Protein AF-0000000080259171 (afdb_homodimer)

Radius of gyration: 21.22 Å; Cα contacts (8 Å, |Δi|>4): 386; chains: 2; bounding box: 56×61×53 Å

Solvent-accessible surface area (backbone atoms only — not comparable to full-atom values): 15556 Å² total; per-residue (Å²): 128,83,83,75,81,62,85,67,67,61,70,61,66,41,63,79,44,80,42,57,65,47,39,32,47,43,43,70,72,66,49,66,78,44,40,29,32,34,40,20,15,43,91,93,55,61,41,81,42,67,38,45,58,61,64,44,26,52,59,11,56,49,43,26,60,65,57,53,86,48,72,91,54,80,63,42,74,43,82,36,58,89,46,52,45,70,44,52,48,52,53,49,50,30,71,45,58,62,51,84,68,92,72,40,91,88,44,32,64,58,41,28,51,51,23,53,72,37,51,24,60,72,57,27,51,52,32,55,54,51,52,51,51,53,57,65,72,94,130,78,83,74,78,63,84,67,70,61,69,61,67,42,63,78,45,79,42,56,65,46,38,32,46,43,42,69,73,65,50,66,80,44,43,30,32,35,39,19,14,44,91,92,55,62,42,80,42,68,38,46,57,61,63,44,26,51,57,12,56,52,42,25,60,66,57,53,88,48,72,92,53,81,62,42,74,45,81,36,57,90,47,51,47,71,43,53,48,53,53,51,49,30,70,45,57,62,52,84,69,93,71,41,91,88,43,31,64,57,40,28,52,52,22,53,73,37,51,24,60,71,58,29,50,52,31,56,55,50,52,52,51,56,56,66,72,96

Nearest PDB structures (foldseek):
  6w69-assembly1_A-2  TM=9.052E-01  e=2.588E-10  Homo sapiens
  2vkp-assembly1_B-2  TM=9.087E-01  e=6.093E-10  Homo sapiens
  6w68-assembly1_A-2  TM=9.100E-01  e=5.705E-10  Homo sapiens
  7x4x-assembly2_C  TM=8.906E-01  e=1.177E-09  Homo sapiens
  3lbz-assembly1_A  TM=8.529E-01  e=3.870E-07  Homo sapiens

InterPro domains:
  IPR000210 BTB/POZ domain [PF00651] (25-130)
  IPR000210 BTB/POZ domain [PS50097] (34-99)
  IPR000210 BTB/POZ domain [SM00225] (34-135)
  IPR011333 SKP1/BTB/POZ domain superfamily [G3DSA:3.30.710.10] (3-135)
  IPR011333 SKP1/BTB/POZ domain superfamily [SSF54695] (8-129)

Structure (mmCIF, N/CA/C/O backbone):
data_AF-0000000080259171-model_v1
#
loop_
_entity.id
_entity.type
_entity.pdbx_description
1 polymer 'BTB domain-containing protein'
#
loop_
_atom_site.group_PDB
_atom_site.id
_atom_site.type_symbol
_atom_site.label_atom_id
_atom_site.label_alt_id
_atom_site.label_comp_id
_atom_site.label_asym_id
_atom_site.label_entity_id
_atom_site.label_seq_id
_atom_site.pdbx_PDB_ins_code
_atom_site.Cartn_x
_atom_site.Cartn_y
_atom_site.Cartn_z
_atom_site.occupancy
_atom_site.B_iso_or_equiv
_atom_site.auth_seq_id
_atom_site.auth_comp_id
_atom_site.auth_asym_id
_atom_site.auth_atom_id
_atom_site.pdbx_PDB_model_num
ATOM 1 N N . MET A 1 1 ? 17.578 20.531 -31.594 1 28.22 1 MET A N 1
ATOM 2 C CA . MET A 1 1 ? 16.391 20.828 -30.781 1 28.22 1 MET A CA 1
ATOM 3 C C . MET A 1 1 ? 16.031 19.641 -29.906 1 28.22 1 MET A C 1
ATOM 5 O O . MET A 1 1 ? 15.719 18.562 -30.406 1 28.22 1 MET A O 1
ATOM 9 N N . ALA A 1 2 ? 16.797 19.5 -28.844 1 32.03 2 ALA A N 1
ATOM 10 C CA . ALA A 1 2 ? 16.812 18.328 -27.969 1 32.03 2 ALA A CA 1
ATOM 11 C C . ALA A 1 2 ? 15.406 17.938 -27.547 1 32.03 2 ALA A C 1
ATOM 13 O O . ALA A 1 2 ? 14.586 18.797 -27.219 1 32.03 2 ALA A O 1
ATOM 14 N N . ASP A 1 3 ? 14.742 16.938 -28.078 1 30.42 3 ASP A N 1
ATOM 15 C CA . ASP A 1 3 ? 13.438 16.328 -27.844 1 30.42 3 ASP A CA 1
ATOM 16 C C . ASP A 1 3 ? 13.25 15.992 -26.359 1 30.42 3 ASP A C 1
ATOM 18 O O . ASP A 1 3 ? 13.984 15.164 -25.812 1 30.42 3 ASP A O 1
ATOM 22 N N . ASN A 1 4 ? 13.141 16.984 -25.438 1 29.33 4 ASN A N 1
ATOM 23 C CA . ASN A 1 4 ? 12.844 17.016 -24.016 1 29.33 4 ASN A CA 1
ATOM 24 C C . ASN A 1 4 ? 11.68 16.094 -23.672 1 29.33 4 ASN A C 1
ATOM 26 O O . ASN A 1 4 ? 10.516 16.516 -23.719 1 29.33 4 ASN A O 1
ATOM 30 N N . ALA A 1 5 ? 11.508 14.93 -24.141 1 35.34 5 ALA A N 1
ATOM 31 C CA . ALA A 1 5 ? 10.562 13.906 -23.703 1 35.34 5 ALA A CA 1
ATOM 32 C C . ALA A 1 5 ? 10.391 13.914 -22.188 1 35.34 5 ALA A C 1
ATOM 34 O O . ALA A 1 5 ? 11.133 13.242 -21.469 1 35.34 5 ALA A O 1
ATOM 35 N N . GLY A 1 6 ? 10.328 15.023 -21.516 1 36.19 6 GLY A N 1
ATOM 36 C CA . GLY A 1 6 ? 10.133 15.305 -20.109 1 36.19 6 GLY A CA 1
ATOM 37 C C . GLY A 1 6 ? 9.055 14.445 -19.469 1 36.19 6 GLY A C 1
ATOM 38 O O . GLY A 1 6 ? 8.008 14.195 -20.078 1 36.19 6 GLY A O 1
ATOM 39 N N . ASN A 1 7 ? 9.352 13.422 -18.688 1 40 7 ASN A N 1
ATOM 40 C CA . ASN A 1 7 ? 8.492 12.531 -17.906 1 40 7 ASN A CA 1
ATOM 41 C C . ASN A 1 7 ? 7.246 13.258 -17.406 1 40 7 ASN A C 1
ATOM 43 O O . ASN A 1 7 ? 7.301 14 -16.422 1 40 7 ASN A O 1
ATOM 47 N N . GLN A 1 8 ? 6.555 13.945 -18.203 1 39.03 8 GLN A N 1
ATOM 48 C CA . GLN A 1 8 ? 5.234 14.484 -17.875 1 39.03 8 GLN A CA 1
ATOM 49 C C . GLN A 1 8 ? 4.445 13.523 -17 1 39.03 8 GLN A C 1
ATOM 51 O O . GLN A 1 8 ? 4.059 12.438 -17.438 1 39.03 8 GLN A O 1
ATOM 56 N N . VAL A 1 9 ? 4.801 13.328 -15.805 1 45 9 VAL A N 1
ATOM 57 C CA . VAL A 1 9 ? 3.893 12.648 -14.891 1 45 9 VAL A CA 1
ATOM 58 C C . VAL A 1 9 ? 2.449 13.031 -15.211 1 45 9 VAL A C 1
ATOM 60 O O . VAL A 1 9 ? 2.127 14.219 -15.336 1 45 9 VAL A O 1
ATOM 63 N N . ASP A 1 10 ? 1.862 12.438 -16.047 1 48.91 10 ASP A N 1
ATOM 64 C CA . ASP A 1 10 ? 0.423 12.617 -16.203 1 48.91 10 ASP A CA 1
ATOM 65 C C . ASP A 1 10 ? -0.26 12.836 -14.859 1 48.91 10 ASP A C 1
ATOM 67 O O . ASP A 1 10 ? -0.464 11.883 -14.102 1 48.91 10 ASP A O 1
ATOM 71 N N . VAL A 1 11 ? -0.039 14 -14.156 1 53.19 11 VAL A N 1
ATOM 72 C CA . VAL A 1 11 ? -0.685 14.5 -12.945 1 53.19 11 VAL A CA 1
ATOM 73 C C . VAL A 1 11 ? -2.105 13.945 -12.852 1 53.19 11 VAL A C 1
ATOM 75 O O . VAL A 1 11 ? -2.596 13.648 -11.758 1 53.19 11 VAL A O 1
ATOM 78 N N . ALA A 1 12 ? -2.588 13.516 -14 1 60.59 12 ALA A N 1
ATOM 79 C CA . ALA A 1 12 ? -3.977 13.07 -14.062 1 60.59 12 ALA A CA 1
ATOM 80 C C . ALA A 1 12 ? -4.09 11.578 -13.742 1 60.59 12 ALA A C 1
ATOM 82 O O . ALA A 1 12 ? -5.195 11.055 -13.586 1 60.59 12 ALA A O 1
ATOM 83 N N . TRP A 1 13 ? -2.906 10.992 -13.453 1 68.62 13 TRP A N 1
ATOM 84 C CA . TRP A 1 13 ? -3.051 9.547 -13.344 1 68.62 13 TRP A CA 1
ATOM 85 C C . TRP A 1 13 ? -3.777 9.164 -12.062 1 68.62 13 TRP A C 1
ATOM 87 O O . TRP A 1 13 ? -4.277 8.047 -11.93 1 68.62 13 TRP A O 1
ATOM 97 N N . GLN A 1 14 ? -3.725 10.125 -11.211 1 75.44 14 GLN A N 1
ATOM 98 C CA . GLN A 1 14 ? -4.371 9.828 -9.93 1 75.44 14 GLN A CA 1
ATOM 99 C C . GLN A 1 14 ? -5.887 9.945 -10.047 1 75.44 14 GLN A C 1
ATOM 101 O O . GLN A 1 14 ? -6.613 9.602 -9.109 1 75.44 14 GLN A O 1
ATOM 106 N N . SER A 1 15 ? -6.094 10.383 -11.312 1 76.12 15 SER A N 1
ATOM 107 C CA . SER A 1 15 ? -7.535 10.523 -11.5 1 76.12 15 SER A CA 1
ATOM 108 C C . SER A 1 15 ? -8.25 9.195 -11.258 1 76.12 15 SER A C 1
ATOM 110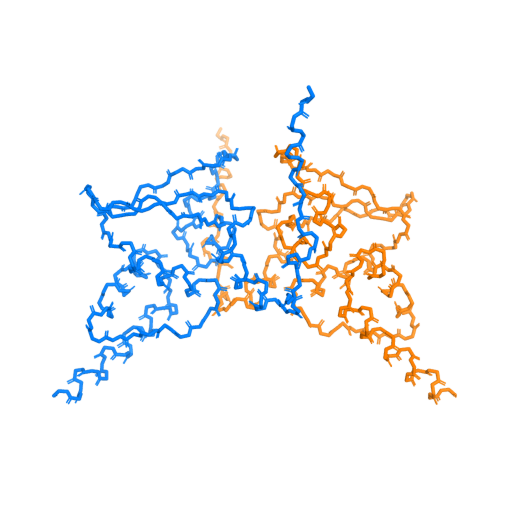 O O . SER A 1 15 ? -7.816 8.148 -11.742 1 76.12 15 SER A O 1
ATOM 112 N N . GLY A 1 16 ? -8.992 9.062 -10.273 1 82.25 16 GLY A N 1
ATOM 113 C CA . GLY A 1 16 ? -9.75 7.855 -9.992 1 82.25 16 GLY A CA 1
ATOM 114 C C . GLY A 1 16 ? -9.352 7.188 -8.688 1 82.25 16 GLY A C 1
ATOM 115 O O . GLY A 1 16 ? -10.016 6.254 -8.234 1 82.25 16 GLY A O 1
ATOM 116 N N . ILE A 1 17 ? -8.188 7.621 -8.227 1 88.94 17 ILE A N 1
ATOM 117 C CA . ILE A 1 17 ? -7.781 7.07 -6.938 1 88.94 17 ILE A CA 1
ATOM 118 C C . ILE A 1 17 ? -8.508 7.809 -5.812 1 88.94 17 ILE A C 1
ATOM 120 O O . ILE A 1 17 ? -8.141 8.938 -5.465 1 88.94 17 ILE A O 1
ATOM 124 N N . THR A 1 18 ? -9.461 7.195 -5.352 1 87.31 18 THR A N 1
ATOM 125 C CA . THR A 1 18 ? -10.305 7.879 -4.379 1 87.31 18 THR A CA 1
ATOM 126 C C . THR A 1 18 ? -10.312 7.137 -3.047 1 87.31 18 THR A C 1
ATOM 128 O O . THR A 1 18 ? -10.938 7.586 -2.084 1 87.31 18 THR A O 1
ATOM 131 N N . SER A 1 19 ? -9.672 5.977 -3.092 1 91.19 19 SER A N 1
ATOM 132 C CA . SER A 1 19 ? -9.617 5.145 -1.893 1 91.19 19 SER A CA 1
ATOM 133 C C . SER A 1 19 ? -8.328 4.332 -1.844 1 91.19 19 SER A C 1
ATOM 135 O O . SER A 1 19 ? -7.602 4.246 -2.838 1 91.19 19 SER A O 1
ATOM 137 N N . THR A 1 20 ? -8.086 3.803 -0.694 1 93.62 20 THR A N 1
ATOM 138 C CA . THR A 1 20 ? -6.918 2.943 -0.565 1 93.62 20 THR A CA 1
ATOM 139 C C . THR A 1 20 ? -7.051 1.71 -1.453 1 93.62 20 THR A C 1
ATOM 141 O O . THR A 1 20 ? -6.062 1.229 -2.01 1 93.62 20 THR A O 1
ATOM 144 N N . THR A 1 21 ? -8.273 1.241 -1.571 1 92 21 THR A N 1
ATOM 145 C CA . THR A 1 21 ? -8.516 0.101 -2.449 1 92 21 THR A CA 1
ATOM 146 C C . THR A 1 21 ? -8.148 0.443 -3.891 1 92 21 THR A C 1
ATOM 148 O O . THR A 1 21 ? -7.406 -0.297 -4.539 1 92 21 THR A O 1
ATOM 151 N N . SER A 1 22 ? -8.68 1.555 -4.371 1 92.75 22 SER A N 1
ATOM 152 C CA . SER A 1 22 ? -8.375 1.95 -5.742 1 92.75 22 SER A CA 1
ATOM 153 C C . SER A 1 22 ? -6.891 2.281 -5.906 1 92.75 22 SER A C 1
ATOM 155 O O . SER A 1 22 ? -6.324 2.094 -6.98 1 92.75 22 SER A O 1
ATOM 157 N N . MET A 1 23 ? -6.309 2.762 -4.871 1 93.88 23 MET A N 1
ATOM 158 C CA . MET A 1 23 ? -4.871 3.021 -4.883 1 93.88 23 MET A CA 1
ATOM 159 C C . MET A 1 23 ? -4.086 1.733 -5.102 1 93.88 23 MET A C 1
ATOM 161 O O . MET A 1 23 ? -3.252 1.656 -6.008 1 93.88 23 MET A O 1
ATOM 165 N N . LEU A 1 24 ? -4.352 0.761 -4.363 1 94.94 24 LEU A N 1
ATOM 166 C CA . LEU A 1 24 ? -3.637 -0.505 -4.465 1 94.94 24 LEU A CA 1
ATOM 167 C C . LEU A 1 24 ? -3.885 -1.167 -5.816 1 94.94 24 LEU A C 1
ATOM 169 O O . LEU A 1 24 ? -2.984 -1.795 -6.379 1 94.94 24 LEU A O 1
ATOM 173 N N . GLU A 1 25 ? -5.102 -1.037 -6.254 1 92.56 25 GLU A N 1
ATOM 174 C CA . GLU A 1 25 ? -5.402 -1.527 -7.594 1 92.56 25 GLU A CA 1
ATOM 175 C C . GLU A 1 25 ? -4.547 -0.82 -8.641 1 92.56 25 GLU A C 1
ATOM 177 O O . GLU A 1 25 ? -4.039 -1.455 -9.57 1 92.56 25 GLU A O 1
ATOM 182 N N . SER A 1 26 ? -4.453 0.453 -8.469 1 92.88 26 SER A N 1
ATOM 183 C CA . SER A 1 26 ? -3.631 1.225 -9.398 1 92.88 26 SER A CA 1
ATOM 184 C C . SER A 1 26 ? -2.166 0.811 -9.312 1 92.88 26 SER A C 1
ATOM 186 O O . SER A 1 26 ? -1.479 0.73 -10.336 1 92.88 26 SER A O 1
ATOM 188 N N . PHE A 1 27 ? -1.681 0.56 -8.125 1 94.19 27 PHE A N 1
ATOM 189 C CA . PHE A 1 27 ? -0.312 0.092 -7.938 1 94.19 27 PHE A CA 1
ATOM 190 C C . PHE A 1 27 ? -0.07 -1.195 -8.719 1 94.19 27 PHE A C 1
ATOM 192 O O . PHE A 1 27 ? 0.962 -1.343 -9.375 1 94.19 27 PHE A O 1
ATOM 199 N N . PHE A 1 28 ? -1.01 -2.049 -8.641 1 94.06 28 PHE A N 1
ATOM 200 C CA . PHE A 1 28 ? -0.886 -3.33 -9.328 1 94.06 28 PHE A CA 1
ATOM 201 C C . PHE A 1 28 ? -0.865 -3.137 -10.836 1 94.06 28 PHE A C 1
ATOM 203 O O . PHE A 1 28 ? -0.071 -3.768 -11.539 1 94.06 28 PHE A O 1
ATOM 210 N N . LEU A 1 29 ? -1.615 -2.221 -11.297 1 90.62 29 LEU A N 1
ATOM 211 C CA . LEU A 1 29 ? -1.831 -2.082 -12.734 1 90.62 29 LEU A CA 1
ATOM 212 C C . LEU A 1 29 ? -0.776 -1.173 -13.352 1 90.62 29 LEU A C 1
ATOM 214 O O . LEU A 1 29 ? -0.317 -1.423 -14.469 1 90.62 29 LEU A O 1
ATOM 218 N N . LYS A 1 30 ? -0.353 -0.093 -12.711 1 86.56 30 LYS A N 1
ATOM 219 C CA . LYS A 1 30 ? 0.486 0.934 -13.32 1 86.56 30 LYS A CA 1
ATOM 220 C C . LYS A 1 30 ? 1.952 0.739 -12.945 1 86.56 30 LYS A C 1
ATOM 222 O O . LYS A 1 30 ? 2.84 1.335 -13.562 1 86.56 30 LYS A O 1
ATOM 227 N N . THR A 1 31 ? 2.312 -0.071 -12.039 1 87.38 31 THR A N 1
ATOM 228 C CA . THR A 1 31 ? 3.646 -0.51 -11.641 1 87.38 31 THR A CA 1
ATOM 229 C C . THR A 1 31 ? 4.539 0.688 -11.336 1 87.38 31 THR A C 1
ATOM 231 O O . THR A 1 31 ? 5.727 0.687 -11.672 1 87.38 31 THR A O 1
ATOM 234 N N . GLU A 1 32 ? 3.922 1.768 -10.867 1 85.44 32 GLU A N 1
ATOM 235 C CA . GLU A 1 32 ? 4.719 2.904 -10.422 1 85.44 32 GLU A CA 1
ATOM 236 C C . GLU A 1 32 ? 5.387 2.615 -9.078 1 85.44 32 GLU A C 1
ATOM 238 O O . GLU A 1 32 ? 4.797 1.962 -8.211 1 85.44 32 GLU A O 1
ATOM 243 N N . PHE A 1 33 ? 6.688 3.012 -8.945 1 87.06 33 PHE A N 1
ATOM 244 C CA . PHE A 1 33 ? 7.441 2.953 -7.695 1 87.06 33 PHE A CA 1
ATOM 245 C C . PHE A 1 33 ? 7.762 1.51 -7.324 1 87.06 33 PHE A C 1
ATOM 247 O O . PHE A 1 33 ? 8.055 1.213 -6.164 1 87.06 33 PHE A O 1
ATOM 254 N N . CYS A 1 34 ? 7.566 0.617 -8.242 1 91.94 34 CYS A N 1
ATOM 255 C CA . CYS A 1 34 ? 7.98 -0.756 -7.973 1 91.94 34 CYS A CA 1
ATOM 256 C C . CYS A 1 34 ? 9.477 -0.832 -7.699 1 91.94 34 CYS A C 1
ATOM 258 O O . CYS A 1 34 ? 10.25 -0.022 -8.211 1 91.94 34 CYS A O 1
ATOM 260 N N . ASP A 1 35 ? 9.844 -1.845 -6.945 1 90.31 35 ASP A N 1
ATOM 261 C CA . ASP A 1 35 ? 11.258 -1.934 -6.574 1 90.31 35 ASP A CA 1
ATOM 262 C C . ASP A 1 35 ? 11.742 -3.381 -6.602 1 90.31 35 ASP A C 1
ATOM 264 O O . ASP A 1 35 ? 12.805 -3.693 -6.066 1 90.31 35 ASP A O 1
ATOM 268 N N . VAL A 1 36 ? 11.016 -4.238 -7.207 1 94.25 36 VAL A N 1
ATOM 269 C CA . VAL A 1 36 ? 11.422 -5.617 -7.449 1 94.25 36 VAL A CA 1
ATOM 270 C C . VAL A 1 36 ? 10.789 -6.125 -8.742 1 94.25 36 VAL A C 1
ATOM 272 O O . VAL A 1 36 ? 9.672 -5.727 -9.094 1 94.25 36 VAL A O 1
ATOM 275 N N . VAL A 1 37 ? 11.477 -6.93 -9.43 1 96.69 37 VAL A N 1
ATOM 276 C CA . VAL A 1 37 ? 10.984 -7.586 -10.633 1 96.69 37 VAL A CA 1
ATOM 277 C C . VAL A 1 37 ? 11.039 -9.102 -10.461 1 96.69 37 VAL A C 1
ATOM 279 O O . VAL A 1 37 ? 12.094 -9.656 -10.125 1 96.69 37 VAL A O 1
ATOM 282 N N . PHE A 1 38 ? 9.961 -9.695 -10.656 1 97.44 38 PHE A N 1
ATOM 283 C CA . PHE A 1 38 ? 9.898 -11.148 -10.695 1 97.44 38 PHE A CA 1
ATOM 284 C C 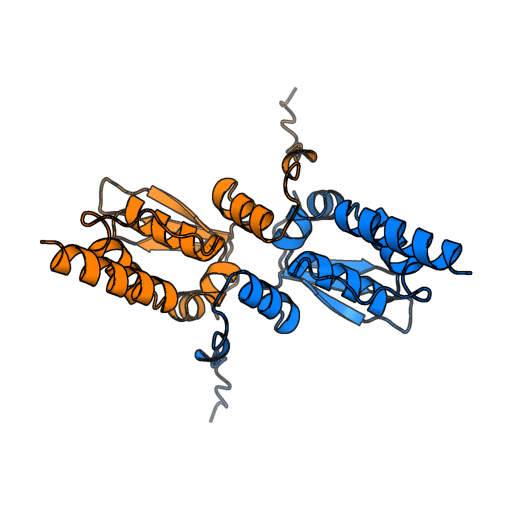. PHE A 1 38 ? 9.938 -11.648 -12.141 1 97.44 38 PHE A C 1
ATOM 286 O O . PHE A 1 38 ? 9.117 -11.242 -12.961 1 97.44 38 PHE A O 1
ATOM 293 N N . ARG A 1 39 ? 10.867 -12.469 -12.422 1 98.25 39 ARG A N 1
ATOM 294 C CA . ARG A 1 39 ? 10.906 -13.18 -13.695 1 98.25 39 ARG A CA 1
ATOM 295 C C . ARG A 1 39 ? 10.305 -14.57 -13.562 1 98.25 39 ARG A C 1
ATOM 297 O O . ARG A 1 39 ? 10.93 -15.469 -12.992 1 98.25 39 ARG A O 1
ATOM 304 N N . VAL A 1 40 ? 9.18 -14.711 -14.07 1 98.56 40 VAL A N 1
ATOM 305 C CA . VAL A 1 40 ? 8.344 -15.859 -13.711 1 98.56 40 VAL A CA 1
ATOM 306 C C . VAL A 1 40 ? 8.156 -16.75 -14.922 1 98.56 40 VAL A C 1
ATOM 308 O O . VAL A 1 40 ? 7.871 -16.281 -16.031 1 98.56 40 VAL A O 1
ATOM 311 N N . GLY A 1 41 ? 8.203 -18.016 -14.711 1 98 41 GLY A N 1
ATOM 312 C CA . GLY A 1 41 ? 7.934 -19 -15.734 1 98 41 GLY A CA 1
ATOM 313 C C . GLY A 1 41 ? 9.148 -19.844 -16.094 1 98 41 GLY A C 1
ATOM 314 O O . GLY A 1 41 ? 10.273 -19.5 -15.711 1 98 41 GLY A O 1
ATOM 315 N N . PRO A 1 42 ? 8.93 -20.938 -16.734 1 95.19 42 PRO A N 1
ATOM 316 C CA . PRO A 1 42 ? 10.039 -21.75 -17.25 1 95.19 42 PRO A CA 1
ATOM 317 C C . PRO A 1 42 ? 10.797 -21.047 -18.375 1 95.19 42 PRO A C 1
ATOM 319 O O . PRO A 1 42 ? 10.375 -20 -18.844 1 95.19 42 PRO A O 1
ATOM 322 N N . ASP A 1 43 ? 11.828 -21.766 -18.672 1 90.75 43 ASP A N 1
ATOM 323 C CA . ASP A 1 43 ? 12.625 -21.219 -19.766 1 90.75 43 ASP A CA 1
ATOM 324 C C . ASP A 1 43 ? 11.797 -21.078 -21.031 1 90.75 43 ASP A C 1
ATOM 326 O O . ASP A 1 43 ? 11.031 -21.984 -21.391 1 90.75 43 ASP A O 1
ATOM 330 N N . GLY A 1 44 ? 11.82 -20.047 -21.688 1 91.12 44 GLY A N 1
ATOM 331 C CA . GLY A 1 44 ? 11.125 -19.797 -22.938 1 91.12 44 GLY A CA 1
ATOM 332 C C . GLY A 1 44 ? 9.781 -19.125 -22.75 1 91.12 44 GLY A C 1
ATOM 333 O O . GLY A 1 44 ? 9.188 -18.641 -23.719 1 91.12 44 GLY A O 1
ATOM 334 N N . GLN A 1 45 ? 9.242 -19.188 -21.609 1 94.12 45 GLN A N 1
A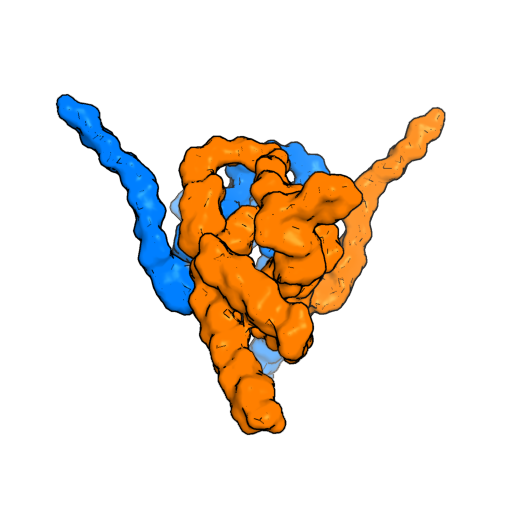TOM 335 C CA . GLN A 1 45 ? 7.961 -18.531 -21.344 1 94.12 45 GLN A CA 1
ATOM 336 C C . GLN A 1 45 ? 8.039 -17.656 -20.094 1 94.12 45 GLN A C 1
ATOM 338 O O . GLN A 1 45 ? 7.207 -17.766 -19.203 1 94.12 45 GLN A O 1
ATOM 343 N N . ARG A 1 46 ? 9.008 -16.906 -20.094 1 96.38 46 ARG A N 1
ATOM 344 C CA . ARG A 1 46 ? 9.211 -16.062 -18.906 1 96.38 46 ARG A CA 1
ATOM 345 C C . ARG A 1 46 ? 8.516 -14.719 -19.062 1 96.38 46 ARG A C 1
ATOM 347 O O . ARG A 1 46 ? 8.461 -14.164 -20.156 1 96.38 46 ARG A O 1
ATOM 354 N N . GLU A 1 47 ? 7.969 -14.227 -18 1 97.88 47 GLU A N 1
ATOM 355 C CA . GLU A 1 47 ? 7.375 -12.898 -17.938 1 97.88 47 GLU A CA 1
ATOM 356 C C . GLU A 1 47 ? 7.906 -12.109 -16.75 1 97.88 47 GLU A C 1
ATOM 358 O O . GLU A 1 47 ? 8.031 -12.656 -15.641 1 97.88 47 GLU A O 1
ATOM 363 N N . ASP A 1 48 ? 8.305 -10.938 -17 1 97.25 48 ASP A N 1
ATOM 364 C CA . ASP A 1 48 ? 8.727 -10.055 -15.906 1 97.25 48 ASP A CA 1
ATOM 365 C C . ASP A 1 48 ? 7.52 -9.359 -15.273 1 97.25 48 ASP A C 1
ATOM 367 O O . ASP A 1 48 ? 6.656 -8.844 -15.977 1 97.25 48 ASP A O 1
ATOM 371 N N . MET A 1 49 ? 7.473 -9.375 -13.984 1 97.5 49 MET A N 1
ATOM 372 C CA . MET A 1 49 ? 6.414 -8.727 -13.219 1 97.5 49 MET A CA 1
ATOM 373 C C . MET A 1 49 ? 6.996 -7.828 -12.141 1 97.5 49 MET A C 1
ATOM 375 O O . MET A 1 49 ? 7.762 -8.281 -11.289 1 97.5 49 MET A O 1
ATOM 379 N N . LYS A 1 50 ? 6.617 -6.602 -12.203 1 96.5 50 LYS A N 1
ATOM 380 C CA . LYS A 1 50 ? 7.082 -5.637 -11.211 1 96.5 50 LYS A CA 1
ATOM 381 C C . LYS A 1 50 ? 6.156 -5.605 -10 1 96.5 50 LYS A C 1
ATOM 383 O O . LYS A 1 50 ? 4.953 -5.832 -10.125 1 96.5 50 LYS A 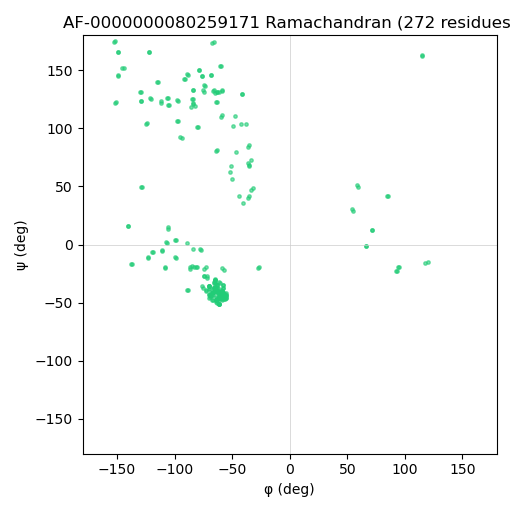O 1
ATOM 388 N N . ALA A 1 51 ? 6.746 -5.387 -8.859 1 96.19 51 ALA A N 1
ATOM 389 C CA . ALA A 1 51 ? 5.957 -5.352 -7.633 1 96.19 51 ALA A CA 1
ATOM 390 C C . ALA A 1 51 ? 6.617 -4.457 -6.582 1 96.19 51 ALA A C 1
ATOM 392 O O . ALA A 1 51 ? 7.672 -3.869 -6.836 1 96.19 51 ALA A O 1
ATOM 393 N N . HIS A 1 52 ? 5.984 -4.258 -5.508 1 94.06 52 HIS A N 1
ATOM 394 C CA . HIS A 1 52 ? 6.484 -3.496 -4.371 1 94.06 52 HIS A CA 1
ATOM 395 C C . HIS A 1 52 ? 6.895 -4.414 -3.229 1 94.06 52 HIS A C 1
ATOM 397 O O . HIS A 1 52 ? 6.055 -5.121 -2.662 1 94.06 52 HIS A O 1
ATOM 403 N N . ARG A 1 53 ? 8.102 -4.363 -2.859 1 94.19 53 ARG A N 1
ATOM 404 C CA . ARG A 1 53 ? 8.625 -5.23 -1.812 1 94.19 53 ARG A CA 1
ATOM 405 C C . ARG A 1 53 ? 7.855 -5.043 -0.508 1 94.19 53 ARG A C 1
ATOM 407 O O . ARG A 1 53 ? 7.547 -6.016 0.184 1 94.19 53 ARG A O 1
ATOM 414 N N . ALA A 1 54 ? 7.559 -3.801 -0.189 1 92.31 54 ALA A N 1
ATOM 415 C CA . ALA A 1 54 ? 6.883 -3.5 1.07 1 92.31 54 ALA A CA 1
ATOM 416 C C . ALA A 1 54 ? 5.539 -4.219 1.157 1 92.31 54 ALA A C 1
ATOM 418 O O . ALA A 1 54 ? 5.215 -4.816 2.184 1 92.31 54 ALA A O 1
ATOM 419 N N . LEU A 1 55 ? 4.75 -4.18 0.075 1 94.62 55 LEU A N 1
ATOM 420 C CA . LEU A 1 55 ? 3.443 -4.832 0.037 1 94.62 55 LEU A CA 1
ATOM 421 C C . LEU A 1 55 ? 3.588 -6.344 0.17 1 94.62 55 LEU A C 1
ATOM 423 O O . LEU A 1 55 ? 2.881 -6.973 0.959 1 94.62 55 LEU A O 1
ATOM 427 N N . LEU A 1 56 ? 4.512 -6.828 -0.555 1 95.12 56 LEU A N 1
ATOM 428 C CA . LEU A 1 56 ? 4.742 -8.266 -0.54 1 95.12 56 LEU A CA 1
ATOM 429 C C . LEU A 1 56 ? 5.195 -8.734 0.841 1 95.12 56 LEU A C 1
ATOM 431 O O . LEU A 1 56 ? 4.68 -9.719 1.367 1 95.12 56 LEU A O 1
ATOM 435 N N . ALA A 1 57 ? 6.137 -8.039 1.399 1 93.69 57 ALA A N 1
ATOM 436 C CA . ALA A 1 57 ? 6.691 -8.391 2.703 1 93.69 57 ALA A CA 1
ATOM 437 C C . ALA A 1 57 ? 5.617 -8.359 3.785 1 93.69 57 ALA A C 1
ATOM 439 O O . ALA A 1 57 ? 5.645 -9.164 4.719 1 93.69 57 ALA A O 1
ATOM 440 N N . ALA A 1 58 ? 4.719 -7.512 3.637 1 93.31 58 ALA A N 1
ATOM 441 C CA . ALA A 1 58 ? 3.67 -7.363 4.645 1 93.31 58 ALA A CA 1
ATOM 442 C C . ALA A 1 58 ? 2.678 -8.523 4.57 1 93.31 58 ALA A C 1
ATOM 444 O O . ALA A 1 58 ? 2.057 -8.875 5.574 1 93.31 58 ALA A O 1
ATOM 445 N N . ARG A 1 59 ? 2.559 -9.086 3.412 1 94.62 59 ARG A N 1
ATOM 446 C CA . ARG A 1 59 ? 1.487 -10.062 3.223 1 94.62 59 ARG A CA 1
ATOM 447 C C . ARG A 1 59 ? 2.043 -11.477 3.143 1 94.62 59 ARG A C 1
ATOM 449 O O . ARG A 1 59 ? 1.287 -12.438 2.975 1 94.62 59 ARG A O 1
ATOM 456 N N . SER A 1 60 ? 3.307 -11.625 3.281 1 95.12 60 SER A N 1
ATOM 457 C CA . SER A 1 60 ? 3.969 -12.922 3.166 1 95.12 60 SER A CA 1
ATOM 458 C C . SER A 1 60 ? 5.242 -12.969 4.004 1 95.12 60 SER A C 1
ATOM 460 O O . SER A 1 60 ? 6.191 -12.234 3.74 1 95.12 60 SER A O 1
ATOM 462 N N . PRO A 1 61 ? 5.383 -13.906 4.957 1 93.94 61 PRO A N 1
ATOM 463 C CA . PRO A 1 61 ? 6.629 -14.023 5.719 1 93.94 61 PRO A CA 1
ATOM 464 C C . PRO A 1 61 ? 7.816 -14.43 4.852 1 93.94 61 PRO A C 1
ATOM 466 O O . PRO A 1 61 ? 8.953 -14.062 5.148 1 93.94 61 PRO A O 1
ATOM 469 N N . VAL A 1 62 ? 7.57 -15.141 3.84 1 95.25 62 VAL A N 1
ATOM 470 C CA . VAL A 1 62 ? 8.625 -15.562 2.926 1 95.25 62 VAL A CA 1
ATOM 471 C C . VAL A 1 62 ? 9.18 -14.352 2.188 1 95.25 62 VAL A C 1
ATOM 473 O O . VAL A 1 62 ? 10.398 -14.156 2.127 1 95.25 62 VAL A O 1
ATOM 476 N N . PHE A 1 63 ? 8.266 -13.547 1.678 1 94.25 63 PHE A N 1
ATOM 477 C CA . PHE A 1 63 ? 8.734 -12.32 1.038 1 94.25 63 PHE A CA 1
ATOM 478 C C . PHE A 1 63 ? 9.398 -11.398 2.053 1 94.25 63 PHE A C 1
ATOM 480 O O . PHE A 1 63 ? 10.352 -10.688 1.723 1 94.25 63 PHE A O 1
ATOM 487 N N . ALA A 1 64 ? 8.852 -11.359 3.223 1 92.5 64 ALA A N 1
ATOM 488 C CA . ALA A 1 64 ? 9.492 -10.555 4.266 1 92.5 64 ALA A CA 1
ATOM 489 C C . ALA A 1 64 ? 10.938 -10.992 4.48 1 92.5 64 ALA A C 1
ATOM 491 O O . ALA A 1 64 ? 11.844 -10.164 4.535 1 92.5 64 ALA A O 1
ATOM 492 N N . ALA A 1 65 ? 11.148 -12.242 4.582 1 90.62 65 ALA A N 1
ATOM 493 C CA . ALA A 1 65 ? 12.492 -12.789 4.773 1 90.62 65 ALA A CA 1
ATOM 494 C C . ALA A 1 65 ? 13.375 -12.508 3.562 1 90.62 65 ALA A C 1
ATOM 496 O O . ALA A 1 65 ? 14.57 -12.242 3.705 1 90.62 65 ALA A O 1
ATOM 497 N N . MET A 1 66 ? 12.781 -12.5 2.43 1 90.06 66 MET A N 1
ATOM 498 C CA . MET A 1 66 ? 13.508 -12.297 1.178 1 90.06 66 MET A CA 1
ATOM 499 C C . MET A 1 66 ? 14 -10.852 1.067 1 90.06 66 MET A C 1
ATOM 501 O O . MET A 1 66 ? 15.094 -10.602 0.559 1 90.06 66 MET A O 1
ATOM 505 N N . PHE A 1 67 ? 13.172 -9.969 1.583 1 88.69 67 PHE A N 1
ATOM 506 C CA . PHE A 1 67 ? 13.445 -8.57 1.293 1 88.69 67 PHE A CA 1
ATOM 507 C C . PHE A 1 67 ? 13.961 -7.852 2.533 1 88.69 67 PHE A C 1
ATOM 509 O O . PHE A 1 67 ? 14.5 -6.746 2.439 1 88.69 67 PHE A O 1
ATOM 516 N N . PHE A 1 68 ? 13.641 -8.523 3.67 1 78.25 68 PHE A N 1
ATOM 517 C CA . PHE A 1 68 ? 14.172 -7.902 4.879 1 78.25 68 PHE A CA 1
ATOM 518 C C . PHE A 1 68 ? 15.672 -8.141 4.996 1 78.25 68 PHE A C 1
ATOM 520 O O . PHE A 1 68 ? 16.156 -9.258 4.777 1 78.25 68 PHE A O 1
ATOM 527 N N . GLY A 1 69 ? 16.5 -7.16 5.25 1 69.56 69 GLY A N 1
ATOM 528 C CA . GLY A 1 69 ? 17.938 -7.277 5.414 1 69.56 69 GLY A CA 1
ATOM 529 C C . GLY A 1 69 ? 18.719 -7.051 4.125 1 69.56 69 GLY A C 1
ATOM 530 O O . GLY A 1 69 ? 19.938 -7.039 4.125 1 69.56 69 GLY A O 1
ATOM 531 N N . SER A 1 70 ? 17.922 -7.285 3.102 1 59.5 70 SER A N 1
ATOM 532 C CA . SER A 1 70 ? 18.625 -7.117 1.831 1 59.5 70 SER A CA 1
ATOM 533 C C . SER A 1 70 ? 19.047 -5.668 1.62 1 59.5 70 SER A C 1
ATOM 535 O O . SER A 1 70 ? 18.422 -4.746 2.141 1 59.5 70 SER A O 1
ATOM 537 N N . LEU A 1 71 ? 20.312 -5.543 1.226 1 55.25 71 LEU A N 1
ATOM 538 C CA . LEU A 1 71 ? 20.781 -4.223 0.832 1 55.25 71 LEU A CA 1
ATOM 539 C C . LEU A 1 71 ? 19.734 -3.486 0.007 1 55.25 71 LEU A C 1
ATOM 541 O O . LEU A 1 71 ? 19 -4.105 -0.758 1 55.25 71 LEU A O 1
ATOM 545 N N . PRO A 1 72 ? 19.484 -2.285 0.436 1 55.78 72 PRO A N 1
ATOM 546 C CA . PRO A 1 72 ? 18.578 -1.44 -0.347 1 55.78 72 PRO A CA 1
ATOM 547 C C . PRO A 1 72 ? 18.953 -1.381 -1.825 1 55.78 72 PRO A C 1
ATOM 549 O O . PRO A 1 72 ? 19.906 -0.679 -2.195 1 55.78 72 PRO A O 1
ATOM 552 N N . GLU A 1 73 ? 19.031 -2.568 -2.457 1 61.81 73 GLU A N 1
ATOM 553 C CA . GLU A 1 73 ? 19.234 -2.486 -3.902 1 61.81 73 GLU A CA 1
ATOM 554 C C . GLU A 1 73 ? 17.922 -2.244 -4.629 1 61.81 73 GLU A C 1
ATOM 556 O O . GLU A 1 73 ? 16.891 -2.84 -4.281 1 61.81 73 GLU A O 1
ATOM 561 N N . LYS A 1 74 ? 17.984 -1.126 -5.273 1 64.25 74 LYS A N 1
ATOM 562 C CA . LYS A 1 74 ? 16.891 -0.876 -6.215 1 64.25 74 LYS A CA 1
ATOM 563 C C . LYS A 1 74 ? 16.922 -1.89 -7.355 1 64.25 74 LYS A C 1
ATOM 565 O O . LYS A 1 74 ? 17.984 -2.316 -7.801 1 64.25 74 LYS A O 1
ATOM 570 N N . ASN A 1 75 ? 15.812 -2.496 -7.648 1 73.81 75 ASN A N 1
ATOM 571 C CA . ASN A 1 75 ? 15.594 -3.281 -8.859 1 73.81 75 ASN A CA 1
ATOM 572 C C . ASN A 1 75 ? 16.078 -4.723 -8.688 1 73.81 75 ASN A C 1
ATOM 574 O O . ASN A 1 75 ? 16.812 -5.242 -9.523 1 73.81 75 ASN A O 1
ATOM 578 N N . ILE A 1 76 ? 15.812 -5.211 -7.633 1 86.5 76 ILE A N 1
ATOM 579 C CA . ILE A 1 76 ? 16.062 -6.629 -7.395 1 86.5 76 ILE A CA 1
ATOM 580 C C . ILE A 1 76 ? 15.242 -7.473 -8.359 1 86.5 76 ILE A C 1
ATOM 582 O O . ILE A 1 76 ? 14.062 -7.191 -8.594 1 86.5 76 ILE A O 1
ATOM 586 N N . VAL A 1 77 ? 15.984 -8.445 -8.984 1 94.12 77 VAL A N 1
ATOM 587 C CA . VAL A 1 77 ? 15.297 -9.398 -9.844 1 94.12 77 VAL A CA 1
ATOM 588 C C . VAL A 1 77 ? 15.211 -10.758 -9.148 1 94.12 77 VAL A C 1
ATOM 590 O O . VAL A 1 77 ? 16.234 -11.289 -8.688 1 94.12 77 VAL A O 1
ATOM 593 N N . VAL A 1 78 ? 14.086 -11.25 -9.047 1 95.69 78 VAL A N 1
ATOM 594 C CA . VAL A 1 78 ? 13.844 -12.555 -8.43 1 95.69 78 VAL A CA 1
ATOM 595 C C . VAL A 1 78 ? 13.391 -13.555 -9.492 1 95.69 78 VAL A C 1
ATOM 597 O O . VAL A 1 78 ? 12.359 -13.352 -10.141 1 95.69 78 VAL A O 1
ATOM 600 N N . GLU A 1 79 ? 14.094 -14.609 -9.633 1 96.94 79 GLU A N 1
ATOM 601 C CA . GLU A 1 79 ? 13.734 -15.664 -10.578 1 96.94 79 GLU A CA 1
ATOM 602 C C . GLU A 1 79 ? 12.727 -16.625 -9.977 1 96.94 79 GLU A C 1
ATOM 604 O O . GLU A 1 79 ? 12.938 -17.172 -8.891 1 96.94 79 GLU A O 1
ATOM 609 N N . VAL A 1 80 ? 11.656 -16.797 -10.641 1 97.75 80 VAL A N 1
ATOM 610 C CA . VAL A 1 80 ? 10.625 -17.75 -10.242 1 97.75 80 VAL A CA 1
ATOM 611 C C . VAL A 1 80 ? 10.352 -18.719 -11.383 1 97.75 80 VAL A C 1
ATOM 613 O O . VAL A 1 80 ? 9.617 -18.406 -12.32 1 97.75 80 VAL A O 1
ATOM 616 N N . THR A 1 81 ? 10.828 -19.938 -11.305 1 96.88 81 THR A N 1
ATOM 617 C CA . THR A 1 81 ? 10.797 -20.844 -12.445 1 96.88 81 THR A CA 1
ATOM 618 C C . THR A 1 81 ? 9.797 -21.984 -12.195 1 96.88 81 THR A C 1
ATOM 620 O O . THR A 1 81 ? 9.508 -22.766 -13.102 1 96.88 81 THR A O 1
ATOM 623 N N . ASP A 1 82 ? 9.242 -22.047 -11.039 1 96.12 82 ASP A N 1
ATOM 624 C CA . ASP A 1 82 ? 8.453 -23.203 -10.656 1 96.12 82 ASP A CA 1
ATOM 625 C C . ASP A 1 82 ? 6.957 -22.891 -10.672 1 96.12 82 ASP A C 1
ATOM 627 O O . ASP A 1 82 ? 6.156 -23.594 -10.055 1 96.12 82 ASP A O 1
ATOM 631 N N . THR A 1 83 ? 6.574 -21.828 -11.266 1 96.69 83 THR A N 1
ATOM 632 C CA . THR A 1 83 ? 5.172 -21.453 -11.406 1 96.69 83 THR A CA 1
ATOM 633 C C . THR A 1 83 ? 4.938 -20.75 -12.734 1 96.69 83 THR A C 1
ATOM 635 O O . THR A 1 83 ? 5.863 -20.172 -13.32 1 96.69 83 THR A O 1
ATOM 638 N N . MET A 1 84 ? 3.779 -20.875 -13.219 1 96.69 84 MET A N 1
ATOM 639 C CA . MET A 1 84 ? 3.416 -20.188 -14.461 1 96.69 84 MET A CA 1
ATOM 640 C C . MET A 1 84 ? 3.109 -18.719 -14.195 1 96.69 84 MET A C 1
ATOM 642 O O . MET A 1 84 ? 2.566 -18.375 -13.148 1 96.69 84 MET A O 1
ATOM 646 N N . PRO A 1 85 ? 3.369 -17.844 -15.195 1 97.75 85 PRO A N 1
ATOM 647 C CA . PRO A 1 85 ? 3.156 -16.391 -15.023 1 97.75 85 PRO A CA 1
ATOM 648 C C . PRO A 1 85 ? 1.712 -16.047 -14.664 1 97.75 85 PRO A C 1
ATOM 650 O O . PRO A 1 85 ? 1.473 -15.195 -13.812 1 97.75 85 PRO A O 1
ATOM 653 N N . ASP A 1 86 ? 0.761 -16.688 -15.25 1 96.06 86 ASP A N 1
ATOM 654 C CA . ASP A 1 86 ? -0.638 -16.359 -14.992 1 96.06 86 ASP A CA 1
ATOM 655 C C . ASP A 1 86 ? -1.021 -16.672 -13.547 1 96.06 86 ASP A C 1
ATOM 657 O O . ASP A 1 86 ? -1.774 -15.922 -12.922 1 96.06 86 ASP A O 1
ATOM 661 N N . ILE A 1 87 ? -0.494 -17.75 -13.008 1 96.56 87 ILE A N 1
ATOM 662 C CA . ILE A 1 87 ? -0.783 -18.141 -11.633 1 96.56 87 ILE A CA 1
ATOM 663 C C . ILE A 1 87 ? -0.141 -17.156 -10.656 1 96.56 87 ILE A C 1
ATOM 665 O O . ILE A 1 87 ? -0.777 -16.719 -9.695 1 96.56 87 ILE A O 1
ATOM 669 N N . PHE A 1 88 ? 1.104 -16.844 -10.961 1 97.81 88 PHE A N 1
ATOM 670 C CA . PHE A 1 88 ? 1.802 -15.875 -10.125 1 97.81 88 PHE A CA 1
ATOM 671 C C . PHE A 1 88 ? 1.08 -14.531 -10.125 1 97.81 88 PHE A C 1
ATOM 673 O O . PHE A 1 88 ? 0.944 -13.891 -9.078 1 97.81 88 PHE A O 1
ATOM 680 N N . LYS A 1 89 ? 0.633 -14.156 -11.266 1 96.56 89 LYS A N 1
ATOM 681 C CA . LYS A 1 89 ? -0.095 -12.898 -11.414 1 96.56 89 LYS A CA 1
ATOM 682 C C . LYS A 1 89 ? -1.375 -12.898 -10.578 1 96.56 89 LYS A C 1
ATOM 684 O O . LYS A 1 89 ? -1.736 -11.883 -9.984 1 96.56 89 LYS A O 1
ATOM 689 N N . LEU A 1 90 ? -2.074 -13.992 -10.57 1 95.75 90 LEU A N 1
ATOM 690 C CA . LEU A 1 90 ? -3.277 -14.117 -9.758 1 95.75 90 LEU A CA 1
ATOM 691 C C . LEU A 1 90 ? -2.951 -13.945 -8.273 1 95.75 90 LEU A C 1
ATOM 693 O O . LEU A 1 90 ? -3.686 -13.281 -7.543 1 95.75 90 LEU A O 1
ATOM 697 N N . MET A 1 91 ? -1.867 -14.578 -7.875 1 96.44 91 MET A N 1
ATOM 698 C CA . MET A 1 91 ? -1.433 -14.422 -6.488 1 96.44 91 MET A CA 1
ATOM 699 C C . MET A 1 91 ? -1.113 -12.961 -6.184 1 96.44 91 MET A C 1
ATOM 701 O O . MET A 1 91 ? -1.558 -12.422 -5.168 1 96.44 91 MET A O 1
ATOM 705 N N . LEU A 1 92 ? -0.357 -12.273 -7.098 1 96.69 92 LEU A N 1
ATOM 706 C CA . LEU A 1 92 ? -0.035 -10.859 -6.914 1 96.69 92 LEU A CA 1
ATOM 707 C C . LEU A 1 92 ? -1.304 -10.023 -6.809 1 96.69 92 LEU A C 1
ATOM 709 O O . LEU A 1 92 ? -1.408 -9.156 -5.934 1 96.69 92 LEU A O 1
ATOM 713 N N . LYS A 1 93 ? -2.199 -10.281 -7.684 1 95.62 93 LYS A N 1
ATOM 714 C CA . LYS A 1 93 ? -3.463 -9.547 -7.668 1 95.62 93 LYS A CA 1
ATOM 715 C C . LYS A 1 93 ? -4.152 -9.672 -6.312 1 95.62 93 LYS A C 1
ATOM 717 O O . LYS A 1 93 ? -4.66 -8.68 -5.777 1 95.62 93 LYS A O 1
ATOM 722 N N . TYR A 1 94 ? -4.148 -10.82 -5.812 1 95.56 94 TYR A N 1
ATOM 723 C CA . TYR A 1 94 ? -4.742 -11.031 -4.496 1 95.56 94 TYR A CA 1
ATOM 724 C C . TYR A 1 94 ? -4.02 -10.219 -3.434 1 95.56 94 TYR A C 1
ATOM 726 O O . TYR A 1 94 ? -4.656 -9.57 -2.598 1 95.56 94 TYR A O 1
ATOM 734 N N . VAL A 1 95 ? -2.758 -10.273 -3.447 1 95.56 95 VAL A N 1
ATOM 735 C CA . VAL A 1 95 ? -1.928 -9.578 -2.467 1 95.56 95 VAL A CA 1
ATOM 736 C C . VAL A 1 95 ? -2.23 -8.086 -2.5 1 95.56 95 VAL A C 1
ATOM 738 O O . VAL A 1 95 ? -2.27 -7.43 -1.455 1 95.56 95 VAL A O 1
ATOM 741 N N . TYR A 1 96 ? -2.518 -7.543 -3.631 1 95.62 96 TYR A N 1
ATOM 742 C CA . TYR A 1 96 ? -2.719 -6.109 -3.811 1 95.62 96 TYR A CA 1
ATOM 743 C C . TYR A 1 96 ? -4.164 -5.719 -3.518 1 95.62 96 TYR A C 1
ATOM 745 O O . TYR A 1 96 ? -4.465 -4.547 -3.293 1 95.62 96 TYR A O 1
ATOM 753 N N . SER A 1 97 ? -5.133 -6.633 -3.533 1 93.12 97 SER A N 1
ATOM 754 C CA . SER A 1 97 ? -6.512 -6.16 -3.557 1 93.12 97 SER A CA 1
ATOM 755 C C . SER A 1 97 ? -7.391 -6.98 -2.617 1 93.12 97 SER A C 1
ATOM 757 O O . SER A 1 97 ? -8.508 -6.57 -2.287 1 93.12 97 SER A O 1
ATOM 759 N N . ASP A 1 98 ? -7.047 -8.039 -2.209 1 90.31 98 ASP A N 1
ATOM 760 C CA . ASP A 1 98 ? -7.84 -8.992 -1.439 1 90.31 98 ASP A CA 1
ATOM 761 C C . ASP A 1 98 ? -8.992 -9.547 -2.271 1 90.31 98 ASP A C 1
ATOM 763 O O . ASP A 1 98 ? -9.883 -10.227 -1.741 1 90.31 98 ASP A O 1
ATOM 767 N N . LYS A 1 99 ? -9.133 -9.141 -3.422 1 84.19 99 LYS A N 1
ATOM 768 C CA . LYS A 1 99 ? -10.289 -9.539 -4.211 1 84.19 99 LYS A CA 1
ATOM 769 C C . LYS A 1 99 ? -10.242 -11.023 -4.559 1 84.19 99 LYS A C 1
ATOM 771 O O . LYS A 1 99 ? -9.156 -11.602 -4.668 1 84.19 99 LYS A O 1
ATOM 776 N N . THR A 1 100 ? -11.484 -11.477 -4.566 1 72.12 100 THR A N 1
ATOM 777 C CA . THR A 1 100 ? -11.656 -12.875 -4.934 1 72.12 100 THR A CA 1
ATOM 778 C C . THR A 1 100 ? -11.203 -13.125 -6.367 1 72.12 100 THR A C 1
ATOM 780 O O . THR A 1 100 ? -11.602 -12.398 -7.285 1 72.12 100 THR A O 1
ATOM 783 N N . LEU A 1 101 ? -10.328 -13.984 -6.422 1 80.31 101 LEU A N 1
ATOM 784 C CA . LEU A 1 101 ? -9.812 -14.414 -7.715 1 80.31 101 LEU A CA 1
ATOM 785 C C . LEU A 1 101 ? -10.797 -15.336 -8.422 1 80.31 101 LEU A C 1
ATOM 787 O O . LEU A 1 101 ? -11.68 -15.914 -7.781 1 80.31 101 LEU A O 1
ATOM 791 N N . HIS A 1 102 ? -10.844 -15.234 -9.688 1 83.38 102 HIS A N 1
ATOM 792 C CA . HIS A 1 102 ? -11.594 -16.219 -10.469 1 83.38 102 HIS A CA 1
ATOM 793 C C . HIS A 1 102 ? -10.984 -17.609 -10.344 1 83.38 102 HIS A C 1
ATOM 795 O O . HIS A 1 102 ? -10.234 -18.047 -11.219 1 83.38 102 HIS A O 1
ATOM 801 N N . ILE A 1 103 ? -11.273 -18.234 -9.328 1 88.12 103 ILE A N 1
ATOM 802 C CA . ILE A 1 103 ? -10.742 -19.578 -9.055 1 88.12 103 ILE A CA 1
ATOM 803 C C . ILE A 1 103 ? -11.594 -20.625 -9.766 1 88.12 103 ILE A C 1
ATOM 805 O O . ILE A 1 103 ? -12.82 -20.609 -9.664 1 88.12 103 ILE A O 1
ATOM 809 N N . THR A 1 104 ? -11.07 -21.344 -10.539 1 88.81 104 THR A N 1
ATOM 810 C CA . THR A 1 104 ? -11.68 -22.453 -11.266 1 88.81 104 THR A CA 1
ATOM 811 C C . THR A 1 104 ? -10.953 -23.75 -10.969 1 88.81 104 THR A C 1
ATOM 813 O O . THR A 1 104 ? -9.844 -23.75 -10.43 1 88.81 104 THR A O 1
ATOM 816 N N . PRO A 1 105 ? -11.547 -24.875 -11.305 1 89.62 105 PRO A N 1
ATOM 817 C CA . PRO A 1 105 ? -10.852 -26.141 -11.133 1 89.62 105 PRO A CA 1
ATOM 818 C C . PRO A 1 105 ? -9.523 -26.203 -11.883 1 89.62 105 PRO A C 1
ATOM 820 O O . PRO A 1 105 ? -8.617 -26.938 -11.484 1 89.62 105 PRO A O 1
ATOM 823 N N . ASN A 1 106 ? -9.367 -25.406 -12.859 1 91.94 106 ASN A N 1
ATOM 824 C CA . ASN A 1 106 ? -8.188 -25.453 -13.711 1 91.94 106 ASN A CA 1
ATOM 825 C C . ASN A 1 106 ? -7.02 -24.688 -13.117 1 91.94 106 ASN A C 1
ATOM 827 O O . ASN A 1 106 ? -5.867 -24.875 -13.5 1 91.94 106 ASN A O 1
ATOM 831 N N . ASN A 1 107 ? -7.316 -23.797 -12.188 1 93.88 107 ASN A N 1
ATOM 832 C CA . ASN A 1 107 ? -6.223 -22.969 -11.703 1 93.88 107 ASN A CA 1
ATOM 833 C C . ASN A 1 107 ? -6.055 -23.078 -10.188 1 93.88 107 ASN A C 1
ATOM 835 O O . ASN A 1 107 ? -5.035 -22.672 -9.641 1 93.88 107 ASN A O 1
ATOM 839 N N . VAL A 1 108 ? -6.992 -23.688 -9.484 1 93.88 108 VAL A N 1
ATOM 840 C CA . VAL A 1 108 ? -7.059 -23.656 -8.031 1 93.88 108 VAL A CA 1
ATOM 841 C C . VAL A 1 108 ? -5.812 -24.312 -7.438 1 93.88 108 VAL A C 1
ATOM 843 O O . VAL A 1 108 ? -5.258 -23.828 -6.449 1 93.88 108 VAL A O 1
ATOM 846 N N . ILE A 1 109 ? -5.344 -25.359 -7.992 1 94 109 ILE A N 1
ATOM 847 C CA . ILE A 1 109 ? -4.184 -26.078 -7.469 1 94 109 ILE A CA 1
ATOM 848 C C . ILE A 1 109 ? -2.934 -25.219 -7.621 1 94 109 ILE A C 1
ATOM 850 O O . ILE A 1 109 ? -2.115 -25.125 -6.703 1 94 109 ILE A O 1
ATOM 854 N N . GLY A 1 110 ? -2.785 -24.578 -8.805 1 95.31 110 GLY A N 1
ATOM 855 C CA . GLY A 1 110 ? -1.657 -23.688 -9.031 1 95.31 110 GLY A CA 1
ATOM 856 C C . GLY A 1 110 ? -1.618 -22.516 -8.07 1 95.31 110 GLY A C 1
ATOM 857 O O . GLY A 1 110 ? -0.561 -22.188 -7.531 1 95.31 110 GLY A O 1
ATOM 858 N N . ILE A 1 111 ? -2.748 -21.969 -7.832 1 96.31 111 ILE A N 1
ATOM 859 C CA . ILE A 1 111 ? -2.832 -20.828 -6.922 1 96.31 111 ILE A CA 1
ATOM 860 C C . ILE A 1 111 ? -2.512 -21.281 -5.5 1 96.31 111 ILE A C 1
ATOM 862 O O . ILE A 1 111 ? -1.787 -20.594 -4.773 1 96.31 111 ILE A O 1
ATOM 866 N N . TYR A 1 112 ? -3.035 -22.422 -5.137 1 95.62 112 TYR A N 1
ATOM 867 C CA . TYR A 1 112 ? -2.736 -22.953 -3.814 1 95.62 112 TYR A CA 1
ATOM 868 C C . TYR A 1 112 ? -1.235 -23.156 -3.635 1 95.62 112 TYR A C 1
ATOM 870 O O . TYR A 1 112 ? -0.673 -22.797 -2.598 1 95.62 112 TYR A O 1
ATOM 878 N N . ASP A 1 113 ? -0.585 -23.766 -4.602 1 96.94 113 ASP A N 1
ATOM 879 C CA . ASP A 1 113 ? 0.837 -24.078 -4.523 1 96.94 113 ASP A CA 1
ATOM 880 C C . ASP A 1 113 ? 1.67 -22.812 -4.316 1 96.94 113 ASP A C 1
ATOM 882 O O . ASP A 1 113 ? 2.586 -22.797 -3.49 1 96.94 113 ASP A O 1
ATOM 886 N N . VAL A 1 114 ? 1.349 -21.828 -5.078 1 97.44 114 VAL A N 1
ATOM 887 C CA . VAL A 1 114 ? 2.119 -20.594 -4.949 1 97.44 114 VAL A CA 1
ATOM 888 C C . VAL A 1 114 ? 1.802 -19.922 -3.617 1 97.44 114 VAL A C 1
ATOM 890 O O . VAL A 1 114 ? 2.693 -19.375 -2.965 1 97.44 114 VAL A O 1
ATOM 893 N N . ALA A 1 115 ? 0.548 -19.875 -3.248 1 96.19 115 ALA A N 1
ATOM 894 C CA . ALA A 1 115 ? 0.168 -19.344 -1.944 1 96.19 115 ALA A CA 1
ATOM 895 C C . ALA A 1 115 ? 0.895 -20.078 -0.819 1 96.19 115 ALA A C 1
ATOM 897 O O . ALA A 1 115 ? 1.293 -19.469 0.174 1 96.19 115 ALA A O 1
ATOM 898 N N . HIS A 1 116 ? 0.968 -21.359 -0.98 1 96.94 116 HIS A N 1
ATOM 899 C CA . HIS A 1 116 ? 1.692 -22.188 -0.019 1 96.94 116 HIS A CA 1
ATOM 900 C C . HIS A 1 116 ? 3.178 -21.844 -0.01 1 96.94 116 HIS A C 1
ATOM 902 O O . HIS A 1 116 ? 3.768 -21.641 1.055 1 96.94 116 HIS A O 1
ATOM 908 N N . LYS A 1 117 ? 3.77 -21.75 -1.1 1 97.88 117 LYS A N 1
ATOM 909 C CA . LYS A 1 117 ? 5.188 -21.438 -1.247 1 97.88 117 LYS A CA 1
ATOM 910 C C . LYS A 1 117 ? 5.535 -20.125 -0.545 1 97.88 117 LYS A C 1
ATOM 912 O O . LYS A 1 117 ? 6.562 -20.031 0.129 1 97.88 117 LYS A O 1
ATOM 917 N N . TYR A 1 118 ? 4.703 -19.203 -0.744 1 97 118 TYR A N 1
ATOM 918 C CA . TYR A 1 118 ? 5.004 -17.891 -0.195 1 97 118 TYR A CA 1
ATOM 919 C C . TYR A 1 118 ? 4.25 -17.656 1.11 1 97 118 TYR A C 1
ATOM 921 O O . TYR A 1 118 ? 4.254 -16.547 1.648 1 97 118 TYR A O 1
ATOM 929 N N . ASP A 1 119 ? 3.564 -18.641 1.54 1 96.06 119 ASP A N 1
ATOM 930 C CA . ASP A 1 119 ? 2.91 -18.688 2.844 1 96.06 119 ASP A CA 1
ATOM 931 C C . ASP A 1 119 ? 1.903 -17.562 3 1 96.06 119 ASP A C 1
ATOM 933 O O . ASP A 1 119 ? 1.935 -16.828 3.992 1 96.06 119 ASP A O 1
ATOM 937 N N . ILE A 1 120 ? 1.069 -17.422 2.027 1 94.69 120 ILE A N 1
ATOM 938 C CA . ILE A 1 120 ? -0.058 -16.5 2.094 1 94.69 120 ILE A CA 1
ATOM 939 C C . ILE A 1 120 ? -1.302 -17.234 2.582 1 94.69 120 ILE A C 1
ATOM 941 O O . ILE A 1 120 ? -2.107 -17.719 1.777 1 94.69 120 ILE A O 1
ATOM 945 N N . VAL A 1 121 ? -1.507 -17.234 3.822 1 92.56 121 VAL A N 1
ATOM 946 C CA . 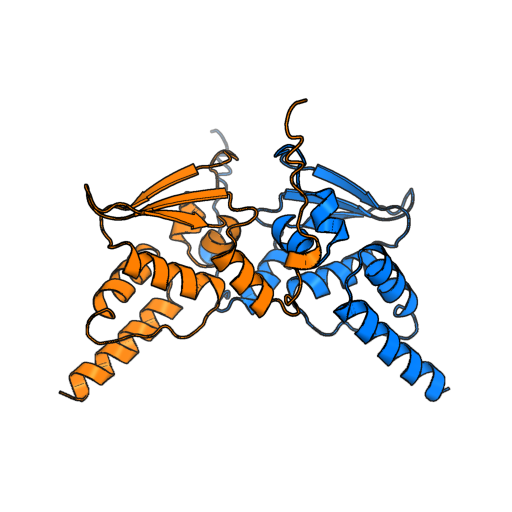VAL A 1 121 ? -2.426 -18.125 4.52 1 92.56 121 VAL A CA 1
ATOM 947 C C . VAL A 1 121 ? -3.855 -17.859 4.051 1 92.56 121 VAL A C 1
ATOM 949 O O . VAL A 1 121 ? -4.582 -18.797 3.703 1 92.56 121 VAL A O 1
ATOM 952 N N . PRO A 1 122 ? -4.281 -16.609 4.043 1 91.69 122 PRO A N 1
ATOM 953 C CA . PRO A 1 122 ? -5.668 -16.391 3.623 1 91.69 122 PRO A CA 1
ATOM 954 C C . PRO A 1 122 ? -5.938 -16.906 2.209 1 91.69 122 PRO A C 1
ATOM 956 O O . PRO A 1 122 ? -7.012 -17.453 1.938 1 91.69 122 PRO A O 1
ATOM 959 N N . LEU A 1 123 ? -5.055 -16.719 1.339 1 93.19 123 LEU A N 1
ATOM 960 C CA . LEU A 1 123 ? -5.227 -17.188 -0.033 1 93.19 123 LEU A CA 1
ATOM 961 C C . LEU A 1 123 ? -5.234 -18.719 -0.093 1 93.19 123 LEU A C 1
ATOM 963 O O . LEU A 1 123 ? -6.016 -19.297 -0.84 1 93.19 123 LEU A O 1
ATOM 967 N N . LYS A 1 124 ? -4.379 -19.328 0.65 1 93.25 124 LYS A N 1
ATOM 968 C CA . LYS A 1 124 ? -4.391 -20.781 0.756 1 93.25 124 LYS A CA 1
ATOM 969 C C . LYS A 1 124 ? -5.762 -21.297 1.196 1 93.25 124 LYS A C 1
ATOM 971 O O . LYS A 1 124 ? -6.293 -22.25 0.623 1 93.25 124 LYS A O 1
ATOM 976 N N . SER A 1 125 ? -6.254 -20.641 2.188 1 92 125 SER A N 1
ATOM 977 C CA . SER A 1 125 ? -7.539 -21.031 2.75 1 92 125 SER A CA 1
ATOM 978 C C . SER A 1 125 ? -8.656 -20.906 1.722 1 92 125 SER A C 1
ATOM 980 O O . SER A 1 125 ? -9.531 -21.766 1.626 1 92 125 SER A O 1
ATOM 982 N N . ILE A 1 126 ? -8.641 -19.891 0.994 1 90.62 126 ILE A N 1
ATOM 983 C CA . ILE A 1 126 ? -9.633 -19.656 -0.044 1 90.62 126 ILE A CA 1
ATOM 984 C C . ILE A 1 126 ? -9.578 -20.766 -1.082 1 90.62 126 ILE A C 1
ATOM 986 O O . ILE A 1 126 ? -10.609 -21.312 -1.479 1 90.62 126 ILE A O 1
ATOM 990 N N . CYS A 1 127 ? -8.414 -21.109 -1.513 1 92.12 127 CYS A N 1
ATOM 991 C CA . CYS A 1 127 ? -8.242 -22.172 -2.512 1 92.12 127 CYS A CA 1
ATOM 992 C C . CYS A 1 127 ? -8.672 -23.516 -1.96 1 92.12 127 CYS A C 1
ATOM 994 O O . CYS A 1 127 ? -9.312 -24.297 -2.662 1 92.12 127 CYS A O 1
ATOM 996 N N . ALA A 1 128 ? -8.312 -23.766 -0.691 1 89.69 128 ALA A N 1
ATOM 997 C CA . ALA A 1 128 ? -8.68 -25.031 -0.055 1 89.69 128 ALA A CA 1
ATOM 998 C C . ALA A 1 128 ? -10.195 -25.172 0.034 1 89.69 128 ALA A C 1
ATOM 1000 O O . ALA A 1 128 ? -10.727 -26.266 -0.203 1 89.69 128 ALA A O 1
ATOM 1001 N N . GLU A 1 129 ? -10.852 -24.141 0.276 1 87.69 129 GLU A N 1
ATOM 1002 C CA . GLU A 1 129 ? -12.305 -24.156 0.372 1 87.69 129 GLU A CA 1
ATOM 1003 C C . GLU A 1 129 ? -12.945 -24.328 -1.003 1 87.69 129 GLU A C 1
ATOM 1005 O O . GLU A 1 129 ? -13.938 -25.047 -1.146 1 87.69 129 GLU A O 1
ATOM 1010 N N . SER A 1 130 ? -12.422 -23.719 -1.945 1 84.44 130 SER A N 1
ATOM 1011 C CA . SER A 1 130 ? -12.945 -23.812 -3.303 1 84.44 130 SER A CA 1
ATOM 1012 C C . SER A 1 130 ? -12.734 -25.219 -3.875 1 84.44 130 SER A C 1
ATOM 1014 O O . SER A 1 130 ? -13.586 -25.719 -4.609 1 84.44 130 SER A O 1
ATOM 1016 N N . ASP A 1 131 ? -11.594 -25.75 -3.674 1 78.88 131 ASP A N 1
ATOM 1017 C CA . ASP A 1 131 ? -11.289 -27.094 -4.137 1 78.88 131 ASP A CA 1
ATOM 1018 C C . ASP A 1 131 ? -12.258 -28.109 -3.543 1 78.88 131 ASP A C 1
ATOM 1020 O O . ASP A 1 131 ? -12.719 -29.031 -4.238 1 78.88 131 ASP A O 1
ATOM 1024 N N . ARG A 1 132 ? -12.633 -27.938 -2.332 1 75.38 132 ARG A N 1
ATOM 1025 C CA . ARG A 1 132 ? -13.57 -28.844 -1.661 1 75.38 132 ARG A CA 1
ATOM 1026 C C . ARG A 1 132 ? -14.945 -28.766 -2.305 1 75.38 132 ARG A C 1
ATOM 1028 O O . ARG A 1 132 ? -15.617 -29.797 -2.471 1 75.38 132 ARG A O 1
ATOM 1035 N N . THR A 1 133 ? -15.25 -27.672 -2.752 1 71.5 133 THR A N 1
ATOM 1036 C CA . THR A 1 133 ? -16.562 -27.484 -3.357 1 71.5 133 THR A CA 1
ATOM 1037 C C . THR A 1 133 ? -16.609 -28.094 -4.754 1 71.5 133 THR A C 1
ATOM 1039 O O . THR A 1 133 ? -17.641 -28.641 -5.168 1 71.5 133 THR A O 1
ATOM 1042 N N . CYS A 1 134 ? -15.523 -28.016 -5.465 1 67.56 134 CYS A N 1
ATOM 1043 C CA . CYS A 1 134 ? -15.461 -28.594 -6.801 1 67.56 134 CYS A CA 1
ATOM 1044 C C . CYS A 1 134 ? -15.477 -30.109 -6.73 1 67.56 134 CYS A C 1
ATOM 1046 O O . CYS A 1 134 ? -16.078 -30.766 -7.582 1 67.56 134 CYS A O 1
ATOM 1048 N N . ILE A 1 135 ? -14.812 -30.656 -5.766 1 63.59 135 ILE A N 1
ATOM 1049 C CA . ILE A 1 135 ? -14.781 -32.094 -5.617 1 63.59 135 ILE A CA 1
ATOM 1050 C C . ILE A 1 135 ? -16.156 -32.625 -5.168 1 63.59 135 ILE A C 1
ATOM 1052 O O . ILE A 1 135 ? -16.625 -33.656 -5.645 1 63.59 135 ILE A O 1
ATOM 1056 N N . SER A 1 136 ? -16.734 -31.766 -4.332 1 60.91 136 SER A N 1
ATOM 1057 C CA . SER A 1 136 ? -18.031 -32.219 -3.852 1 60.91 136 SER A CA 1
ATOM 1058 C C . SER A 1 136 ? -19.078 -32.156 -4.957 1 60.91 136 SER A C 1
ATOM 1060 O O . SER A 1 136 ? -20.094 -32.844 -4.883 1 60.91 136 SER A O 1
ATOM 1062 N N . MET A 1 137 ? -18.906 -31.328 -5.84 1 55.12 137 MET A N 1
ATOM 1063 C CA . MET A 1 137 ? -19.891 -31.188 -6.906 1 55.12 137 MET A CA 1
ATOM 1064 C C . MET A 1 137 ? -19.672 -32.25 -7.984 1 55.12 137 MET A C 1
ATOM 1066 O O . MET A 1 137 ? -20.578 -32.5 -8.781 1 55.12 137 MET A O 1
ATOM 1070 N N . GLU A 1 138 ? -18.531 -32.781 -7.996 1 51.16 138 GLU A N 1
ATOM 1071 C CA . GLU A 1 138 ? -18.391 -33.906 -8.906 1 51.16 138 GLU A CA 1
ATOM 1072 C C . GLU A 1 138 ? -18.953 -35.188 -8.289 1 51.16 138 GLU A C 1
ATOM 1074 O O . GLU A 1 138 ? -18.859 -35.406 -7.078 1 51.16 138 GLU A O 1
ATOM 1079 N N . MET B 1 1 ? 32.469 -11.305 22.328 1 20.88 1 MET B N 1
ATOM 1080 C CA . MET B 1 1 ? 31.234 -12.039 22.047 1 20.88 1 MET B CA 1
ATOM 1081 C C . MET B 1 1 ? 30.125 -11.094 21.578 1 20.88 1 MET B C 1
ATOM 1083 O O . MET B 1 1 ? 29.516 -10.398 22.406 1 20.88 1 MET B O 1
ATOM 1087 N N . ALA B 1 2 ? 30.375 -10.398 20.547 1 27.92 2 ALA B N 1
ATOM 1088 C CA . ALA B 1 2 ? 29.547 -9.336 19.984 1 27.92 2 ALA B CA 1
ATOM 1089 C C . ALA B 1 2 ? 28.078 -9.773 19.859 1 27.92 2 ALA B C 1
ATOM 1091 O O . ALA B 1 2 ? 27.812 -10.93 19.531 1 27.92 2 ALA B O 1
ATOM 1092 N N . ASP B 1 3 ? 27.109 -9.195 20.688 1 29.62 3 ASP B N 1
ATOM 1093 C CA . ASP B 1 3 ? 25.672 -9.406 20.719 1 29.62 3 ASP B CA 1
ATOM 1094 C C . ASP B 1 3 ? 25.078 -9.359 19.312 1 29.62 3 ASP B C 1
ATOM 1096 O O . ASP B 1 3 ? 25.219 -8.367 18.609 1 29.62 3 ASP B O 1
ATOM 1100 N N . ASN B 1 4 ? 25.172 -10.398 18.547 1 29.03 4 ASN B N 1
ATOM 1101 C CA . ASN B 1 4 ? 24.562 -10.727 17.281 1 29.03 4 ASN B CA 1
ATOM 1102 C C . ASN B 1 4 ? 23.094 -10.305 17.234 1 29.03 4 ASN B C 1
ATOM 1104 O O . ASN B 1 4 ? 22.203 -11.086 17.578 1 29.03 4 ASN B O 1
ATOM 1108 N N . ALA B 1 5 ? 22.656 -9.234 17.812 1 34.38 5 ALA B N 1
ATOM 1109 C CA . ALA B 1 5 ? 21.312 -8.672 17.672 1 34.38 5 ALA B CA 1
ATOM 1110 C C . ALA B 1 5 ? 20.781 -8.875 16.266 1 34.38 5 ALA B C 1
ATOM 1112 O O . ALA B 1 5 ? 21.016 -8.039 15.383 1 34.38 5 ALA B O 1
ATOM 1113 N N . GLY B 1 6 ? 20.953 -9.984 15.656 1 36.12 6 GLY B N 1
ATOM 1114 C CA . GLY B 1 6 ? 20.422 -10.438 14.383 1 36.12 6 GLY B CA 1
ATOM 1115 C C . GLY B 1 6 ? 18.984 -9.992 14.156 1 36.12 6 GLY B C 1
ATOM 1116 O O . GLY B 1 6 ? 18.172 -10.016 15.07 1 36.12 6 GLY B O 1
ATOM 1117 N N . ASN B 1 7 ? 18.688 -9 13.344 1 39.97 7 ASN B N 1
ATOM 1118 C CA . ASN B 1 7 ? 17.391 -8.461 12.945 1 39.97 7 ASN B CA 1
ATOM 1119 C C . ASN B 1 7 ? 16.328 -9.555 12.867 1 39.97 7 ASN B C 1
ATOM 1121 O O . ASN B 1 7 ? 16.25 -10.273 11.867 1 39.97 7 ASN B O 1
ATOM 1125 N N . GLN B 1 8 ? 16.172 -10.406 13.773 1 39.47 8 GLN B N 1
ATOM 1126 C CA . GLN B 1 8 ? 15.055 -11.328 13.891 1 39.47 8 GLN B CA 1
ATOM 1127 C C . GLN B 1 8 ? 13.766 -10.688 13.383 1 39.47 8 GLN B C 1
ATOM 1129 O O . GLN B 1 8 ? 13.258 -9.734 13.977 1 39.47 8 GLN B O 1
ATOM 1134 N N . VAL B 1 9 ? 13.594 -10.516 12.164 1 45.5 9 VAL B N 1
ATOM 1135 C CA . VAL B 1 9 ? 12.273 -10.172 11.641 1 45.5 9 VAL B CA 1
ATOM 1136 C C . VAL B 1 9 ? 11.203 -10.914 12.438 1 45.5 9 VAL B C 1
ATOM 1138 O O . VAL B 1 9 ? 11.266 -12.133 12.594 1 45.5 9 VAL B O 1
ATOM 1141 N N . ASP B 1 10 ? 10.812 -10.461 13.461 1 48.62 10 ASP B N 1
ATOM 1142 C CA . ASP B 1 10 ? 9.633 -11.008 14.125 1 48.62 10 ASP B CA 1
ATOM 1143 C C . ASP B 1 10 ? 8.594 -11.461 13.109 1 48.62 10 ASP B C 1
ATOM 1145 O O . ASP B 1 10 ? 7.863 -10.633 12.547 1 48.62 10 ASP B O 1
ATOM 1149 N N . VAL B 1 11 ? 8.852 -12.555 12.281 1 53.56 11 VAL B N 1
ATOM 1150 C CA . VAL B 1 11 ? 7.934 -13.258 11.391 1 53.56 11 VAL B CA 1
ATOM 1151 C C . VAL B 1 11 ? 6.504 -13.125 11.906 1 53.56 11 VAL B C 1
ATOM 1153 O O . VAL B 1 11 ? 5.559 -13.016 11.125 1 53.56 11 VAL B O 1
ATOM 1156 N N . ALA B 1 12 ? 6.418 -12.797 13.18 1 60.72 12 ALA B N 1
ATOM 1157 C CA . ALA B 1 12 ? 5.117 -12.719 13.844 1 60.72 12 ALA B CA 1
ATOM 1158 C C . ALA B 1 12 ? 4.465 -11.359 13.617 1 60.72 12 ALA B C 1
ATOM 1160 O O . ALA B 1 12 ? 3.26 -11.195 13.828 1 60.72 12 ALA B O 1
ATOM 1161 N N . TRP B 1 13 ? 5.266 -10.508 12.93 1 69.19 13 TRP B N 1
ATOM 1162 C CA . TRP B 1 13 ? 4.672 -9.172 12.93 1 69.19 13 TRP B CA 1
ATOM 1163 C C . TRP B 1 13 ? 3.484 -9.102 11.977 1 69.19 13 TRP B C 1
ATOM 1165 O O . TRP B 1 13 ? 2.66 -8.188 12.062 1 69.19 13 TRP B O 1
ATOM 1175 N N . GLN B 1 14 ? 3.557 -10.055 11.094 1 76 14 GLN B N 1
ATOM 1176 C CA . GLN B 1 14 ? 2.461 -10.047 10.133 1 76 14 GLN B CA 1
ATOM 1177 C C . GLN B 1 14 ? 1.183 -10.609 10.742 1 76 14 GLN B C 1
ATOM 1179 O O . GLN B 1 14 ? 0.115 -10.555 10.133 1 76 14 GLN B O 1
ATOM 1184 N N . SER B 1 15 ? 1.575 -11.016 11.977 1 75.56 15 SER B N 1
ATOM 1185 C CA . SER B 1 15 ? 0.398 -11.578 12.633 1 75.56 15 SER B CA 1
ATOM 1186 C C . SER B 1 15 ? -0.719 -10.547 12.742 1 75.56 15 SER B C 1
ATOM 1188 O O . SER B 1 15 ? -0.475 -9.391 13.109 1 75.56 15 SER B O 1
ATOM 1190 N N . GLY B 1 16 ? -1.75 -10.656 12.047 1 82.06 16 GLY B N 1
ATOM 1191 C CA . GLY B 1 16 ? -2.889 -9.75 12.109 1 82.06 16 GLY B CA 1
ATOM 1192 C C . GLY B 1 16 ? -3.186 -9.07 10.789 1 82.06 16 GLY B C 1
ATOM 1193 O O . GLY B 1 16 ? -4.211 -8.398 10.641 1 82.06 16 GLY B O 1
ATOM 1194 N N . ILE B 1 17 ? -2.176 -9.18 9.93 1 89.06 17 ILE B N 1
ATOM 1195 C CA . ILE B 1 17 ? -2.439 -8.609 8.617 1 89.06 17 ILE B CA 1
ATOM 1196 C C . ILE B 1 17 ? -3.252 -9.594 7.777 1 89.06 17 ILE B C 1
ATOM 1198 O O . ILE B 1 17 ? -2.709 -10.578 7.266 1 89.06 17 ILE B O 1
ATOM 1202 N N . THR B 1 18 ? -4.441 -9.32 7.73 1 87.25 18 THR B N 1
ATOM 1203 C CA . THR B 1 18 ? -5.332 -10.281 7.086 1 87.25 18 THR B CA 1
ATOM 1204 C C . THR B 1 18 ? -6.016 -9.656 5.875 1 87.25 18 THR B C 1
ATOM 1206 O O . THR B 1 18 ? -6.777 -10.328 5.172 1 87.25 18 THR B O 1
ATOM 1209 N N . SER B 1 19 ? -5.781 -8.367 5.738 1 91.06 19 SER B N 1
ATOM 1210 C CA . SER B 1 19 ? -6.391 -7.625 4.637 1 91.06 19 SER B CA 1
ATOM 1211 C C . SER B 1 19 ? -5.504 -6.469 4.188 1 91.06 19 SER B C 1
ATOM 1213 O O . SER B 1 19 ? -4.543 -6.113 4.875 1 91.06 19 SER B O 1
ATOM 1215 N N . THR B 1 20 ? -5.848 -5.965 3.045 1 93.62 20 THR B N 1
ATOM 1216 C CA . THR B 1 20 ? -5.109 -4.805 2.564 1 93.62 20 THR B CA 1
ATOM 1217 C C . THR B 1 20 ? -5.293 -3.615 3.506 1 93.62 20 THR B C 1
ATOM 1219 O O . THR B 1 20 ? -4.367 -2.826 3.707 1 93.62 20 THR B O 1
ATOM 1222 N N . THR B 1 21 ? -6.48 -3.525 4.059 1 91.81 21 THR B N 1
ATOM 1223 C CA . THR B 1 21 ? -6.738 -2.459 5.02 1 91.81 21 THR B CA 1
ATOM 1224 C C . THR B 1 21 ? -5.816 -2.59 6.23 1 91.81 21 THR B C 1
ATOM 1226 O O . THR B 1 21 ? -5.156 -1.625 6.625 1 91.81 21 THR B O 1
ATOM 1229 N N . SER B 1 22 ? -5.793 -3.781 6.809 1 92.62 22 SER B N 1
ATOM 1230 C CA . SER B 1 22 ? -4.934 -3.984 7.973 1 92.62 22 SER B CA 1
ATOM 1231 C C . SER B 1 22 ? -3.459 -3.846 7.602 1 92.62 22 SER B C 1
ATOM 1233 O O . SER B 1 22 ? -2.643 -3.438 8.43 1 92.62 22 SER B O 1
ATOM 1235 N N . MET B 1 23 ? -3.141 -4.188 6.406 1 93.88 23 MET B N 1
ATOM 1236 C CA . MET B 1 23 ? -1.779 -4 5.91 1 93.88 23 MET B CA 1
ATOM 1237 C C . MET B 1 23 ? -1.396 -2.523 5.914 1 93.88 23 MET B C 1
ATOM 1239 O O . MET B 1 23 ? -0.37 -2.146 6.48 1 93.88 23 MET B O 1
ATOM 1243 N N . LEU B 1 24 ? -2.186 -1.722 5.355 1 94.94 24 LEU B N 1
ATOM 1244 C CA . LEU B 1 24 ? -1.898 -0.294 5.266 1 94.94 24 LEU B CA 1
ATOM 1245 C C . LEU B 1 24 ? -1.856 0.342 6.648 1 94.94 24 LEU B C 1
ATOM 1247 O O . LEU B 1 24 ? -1.053 1.243 6.902 1 94.94 24 LEU B O 1
ATOM 1251 N N . GLU B 1 25 ? -2.744 -0.121 7.484 1 92.44 25 GLU B N 1
ATOM 1252 C CA . GLU B 1 25 ? -2.697 0.332 8.875 1 92.44 25 GLU B CA 1
ATOM 1253 C C . GLU B 1 25 ? -1.367 -0.028 9.523 1 92.44 25 GLU B C 1
ATOM 1255 O O . GLU B 1 25 ? -0.792 0.78 10.258 1 92.44 25 GLU B O 1
ATOM 1260 N N . SER B 1 26 ? -0.964 -1.213 9.258 1 92.88 26 SER B N 1
ATOM 1261 C CA . SER B 1 26 ? 0.316 -1.647 9.805 1 92.88 26 SER B CA 1
ATOM 1262 C C . SER B 1 26 ? 1.467 -0.817 9.242 1 92.88 26 SER B C 1
ATOM 1264 O O . SER B 1 26 ? 2.404 -0.479 9.969 1 92.88 26 SER B O 1
ATOM 1266 N N . PHE B 1 27 ? 1.418 -0.504 7.98 1 94.12 27 PHE B N 1
ATOM 1267 C CA . PHE B 1 27 ? 2.43 0.344 7.363 1 94.12 27 PHE B CA 1
ATOM 1268 C C . PHE B 1 27 ? 2.525 1.685 8.086 1 94.12 27 PHE B C 1
ATOM 1270 O O . PHE B 1 27 ? 3.625 2.174 8.352 1 94.12 27 PHE B O 1
ATOM 1277 N N . PHE B 1 28 ? 1.399 2.207 8.383 1 94 28 PHE B N 1
ATOM 1278 C CA . PHE B 1 28 ? 1.355 3.5 9.055 1 94 28 PHE B CA 1
ATOM 1279 C C . PHE B 1 28 ? 1.95 3.406 10.453 1 94 28 PHE B C 1
ATOM 1281 O O . PHE B 1 28 ? 2.709 4.281 10.875 1 94 28 PHE B O 1
ATOM 1288 N N . LEU B 1 29 ? 1.711 2.342 11.102 1 90.62 29 LEU B N 1
ATOM 1289 C CA . LEU B 1 29 ? 2.055 2.221 12.508 1 90.62 29 LEU B CA 1
ATOM 1290 C C . LEU B 1 29 ? 3.482 1.712 12.68 1 90.62 29 LEU B C 1
ATOM 1292 O O . LEU B 1 29 ? 4.199 2.15 13.586 1 90.62 29 LEU B O 1
ATOM 1296 N N . LYS B 1 30 ? 3.969 0.779 11.875 1 86.62 30 LYS B N 1
ATOM 1297 C CA . LYS B 1 30 ? 5.238 0.092 12.102 1 86.62 30 LYS B CA 1
ATOM 1298 C C . LYS B 1 30 ? 6.352 0.701 11.25 1 86.62 30 LYS B C 1
ATOM 1300 O O . LYS B 1 30 ? 7.531 0.425 11.477 1 86.62 30 LYS B O 1
ATOM 1305 N N . THR B 1 31 ? 6.121 1.533 10.32 1 87.19 31 THR B N 1
ATOM 1306 C CA . THR B 1 31 ? 7.035 2.334 9.516 1 87.19 31 THR B CA 1
ATOM 1307 C C . THR B 1 31 ? 8.078 1.448 8.844 1 87.19 31 THR B C 1
ATOM 1309 O O . THR B 1 31 ? 9.25 1.828 8.742 1 87.19 31 THR B O 1
ATOM 1312 N N . GLU B 1 32 ? 7.699 0.204 8.57 1 85.44 32 GLU B N 1
ATOM 1313 C CA . GLU B 1 32 ? 8.594 -0.664 7.816 1 85.44 32 GLU B CA 1
ATOM 1314 C C . GLU B 1 32 ? 8.641 -0.266 6.344 1 85.44 32 GLU B C 1
ATOM 1316 O O . GLU B 1 32 ? 7.625 0.126 5.77 1 85.44 32 GLU B O 1
ATOM 1321 N N . PHE B 1 33 ? 9.867 -0.249 5.762 1 87.19 33 PHE B N 1
ATOM 1322 C CA . PHE B 1 33 ? 10.094 -0.039 4.336 1 87.19 33 PHE B CA 1
ATOM 1323 C C . PHE B 1 33 ? 9.812 1.409 3.953 1 87.19 33 PHE B C 1
ATOM 1325 O O . PHE B 1 33 ? 9.594 1.714 2.779 1 87.19 33 PHE B O 1
ATOM 1332 N N . CYS B 1 34 ? 9.68 2.256 4.93 1 91.88 34 CYS B N 1
ATOM 1333 C CA . CYS B 1 34 ? 9.531 3.672 4.605 1 91.88 34 CYS B CA 1
ATOM 1334 C C . CYS B 1 34 ? 10.75 4.184 3.838 1 91.88 34 CYS B C 1
ATOM 1336 O O . CYS B 1 34 ? 11.859 3.682 4.02 1 91.88 34 CYS B O 1
ATOM 1338 N N . ASP B 1 35 ? 10.508 5.211 3.055 1 90.38 35 ASP B N 1
ATOM 1339 C CA . ASP B 1 35 ? 11.609 5.699 2.227 1 90.38 35 ASP B CA 1
ATOM 1340 C C . ASP B 1 35 ? 11.609 7.227 2.168 1 90.38 35 ASP B C 1
ATOM 1342 O O . ASP B 1 35 ? 12.281 7.816 1.315 1 90.38 35 ASP B O 1
ATOM 1346 N N . VAL B 1 36 ? 10.914 7.871 3.031 1 94.25 36 VAL B N 1
ATOM 1347 C CA . VAL B 1 36 ? 10.938 9.32 3.193 1 94.25 36 VAL B CA 1
ATOM 1348 C C . VAL B 1 36 ? 10.664 9.68 4.652 1 94.25 36 VAL B C 1
ATOM 1350 O O . VAL B 1 36 ? 9.914 8.992 5.34 1 94.25 36 VAL B O 1
ATOM 1353 N N . VAL B 1 37 ? 11.273 10.695 5.098 1 96.69 37 VAL B N 1
ATOM 1354 C CA . VAL B 1 37 ? 11.047 11.234 6.434 1 96.69 37 VAL B CA 1
ATOM 1355 C C . VAL B 1 37 ? 10.578 12.688 6.328 1 96.69 37 VAL B C 1
ATOM 1357 O O . VAL B 1 37 ? 11.227 13.508 5.684 1 96.69 37 VAL B O 1
ATOM 1360 N N . PHE B 1 38 ? 9.508 12.93 6.93 1 97.44 38 PHE B N 1
ATOM 1361 C CA . PHE B 1 38 ? 9.031 14.297 7.07 1 97.44 38 PHE B CA 1
ATOM 1362 C C . PHE B 1 38 ? 9.414 14.867 8.438 1 97.44 38 PHE B C 1
ATOM 1364 O O . PHE B 1 38 ? 9.094 14.273 9.469 1 97.44 38 PHE B O 1
ATOM 1371 N N . ARG B 1 39 ? 10.07 15.945 8.422 1 98.25 39 ARG B N 1
ATOM 1372 C CA . ARG B 1 39 ? 10.328 16.703 9.648 1 98.25 39 ARG B CA 1
ATOM 1373 C C . ARG B 1 39 ? 9.32 17.844 9.805 1 98.25 39 ARG B C 1
ATOM 1375 O O . ARG B 1 39 ? 9.406 18.859 9.109 1 98.25 39 ARG B O 1
ATOM 1382 N N . VAL B 1 40 ? 8.445 17.672 10.68 1 98.56 40 VAL B N 1
ATOM 1383 C CA . VAL B 1 40 ? 7.238 18.484 10.688 1 98.56 40 VAL B CA 1
ATOM 1384 C C . VAL B 1 40 ? 7.211 19.344 11.945 1 98.56 40 VAL B C 1
ATOM 1386 O O . VAL B 1 40 ? 7.484 18.859 13.047 1 98.56 40 VAL B O 1
ATOM 1389 N N . GLY B 1 41 ? 6.797 20.531 11.789 1 97.94 41 GLY B N 1
ATOM 1390 C CA . GLY B 1 41 ? 6.602 21.453 12.898 1 97.94 41 GLY B CA 1
ATOM 1391 C C . GLY B 1 41 ? 7.543 22.641 12.859 1 97.94 41 GLY B C 1
ATOM 1392 O O . GLY B 1 41 ? 8.516 22.656 12.102 1 97.94 41 GLY B O 1
ATOM 1393 N N . PRO B 1 42 ? 7.211 23.672 13.594 1 95.06 42 PRO B N 1
ATOM 1394 C CA . PRO B 1 42 ? 8.125 24.797 13.742 1 95.06 42 PRO B CA 1
ATOM 1395 C C . PRO B 1 42 ? 9.406 24.438 14.492 1 95.06 42 PRO B C 1
ATOM 1397 O O . PRO B 1 42 ? 9.516 23.328 15.023 1 95.06 42 PRO B O 1
ATOM 1400 N N . ASP B 1 43 ? 10.195 25.453 14.461 1 90.69 43 ASP B N 1
ATOM 1401 C CA . ASP B 1 43 ? 11.453 25.234 15.18 1 90.69 43 ASP B CA 1
ATOM 1402 C C . ASP B 1 43 ? 11.203 24.906 16.641 1 90.69 43 ASP B C 1
ATOM 1404 O O . ASP B 1 43 ? 10.367 25.531 17.297 1 90.69 43 ASP B O 1
ATOM 1408 N N . GLY B 1 44 ? 11.758 23.969 17.188 1 90.94 44 GLY B N 1
ATOM 1409 C CA . GLY B 1 44 ? 11.648 23.594 18.578 1 90.94 44 GLY B CA 1
ATOM 1410 C C . GLY B 1 44 ? 10.609 22.531 18.844 1 90.94 44 GLY B C 1
ATOM 1411 O O . GLY B 1 44 ? 10.562 21.938 19.922 1 90.94 44 GLY B O 1
ATOM 1412 N N . GLN B 1 45 ? 9.719 22.359 17.969 1 93.88 45 GLN B N 1
ATOM 1413 C CA . GLN B 1 45 ? 8.688 21.344 18.109 1 93.88 45 GLN B CA 1
ATOM 1414 C C . GLN B 1 45 ? 8.602 20.469 16.859 1 93.88 45 GLN B C 1
ATOM 1416 O O . GLN B 1 45 ? 7.516 20.266 16.312 1 93.88 45 GLN B O 1
ATOM 1421 N N . ARG B 1 46 ? 9.688 20.031 16.484 1 96.31 46 ARG B N 1
ATOM 1422 C CA . ARG B 1 46 ? 9.719 19.234 15.273 1 96.31 46 ARG B CA 1
ATOM 1423 C C . ARG B 1 46 ? 9.562 17.75 15.578 1 96.31 46 ARG B C 1
ATOM 1425 O O . ARG B 1 46 ? 10.062 17.266 16.594 1 96.31 46 ARG B O 1
ATOM 1432 N N . GLU B 1 47 ? 8.867 17.047 14.742 1 97.81 47 GLU B N 1
ATOM 1433 C CA . GLU B 1 47 ? 8.719 15.594 14.82 1 97.81 47 GLU B CA 1
ATOM 1434 C C . GLU B 1 47 ? 9.023 14.945 13.469 1 97.81 47 GLU B C 1
ATOM 1436 O O . GLU B 1 47 ? 8.594 15.438 12.43 1 97.81 47 GLU B O 1
ATOM 1441 N N . ASP B 1 48 ? 9.828 13.953 13.516 1 97.25 48 ASP B N 1
ATOM 1442 C CA . ASP B 1 48 ? 10.094 13.18 12.305 1 97.25 48 ASP B CA 1
ATOM 1443 C C . ASP B 1 48 ? 9.023 12.125 12.086 1 97.25 48 ASP B C 1
ATOM 1445 O O . ASP B 1 48 ? 8.648 11.406 13.016 1 97.25 48 ASP B O 1
ATOM 1449 N N . MET B 1 49 ? 8.531 12.055 10.883 1 97.5 49 MET B N 1
ATOM 1450 C CA . MET B 1 49 ? 7.527 11.07 10.492 1 97.5 49 MET B CA 1
ATOM 1451 C C . MET B 1 49 ? 7.949 10.336 9.234 1 97.5 49 MET B C 1
ATOM 1453 O O . MET B 1 49 ? 8.211 10.961 8.203 1 97.5 49 MET B O 1
ATOM 1457 N N . LYS B 1 50 ? 8 9.055 9.352 1 96.44 50 LYS B N 1
ATOM 1458 C CA . LYS B 1 50 ? 8.367 8.227 8.211 1 96.44 50 LYS B CA 1
ATOM 1459 C C . LYS B 1 50 ? 7.137 7.848 7.391 1 96.44 50 LYS B C 1
ATOM 1461 O O . LYS B 1 50 ? 6.043 7.695 7.934 1 96.44 50 LYS B O 1
ATOM 1466 N N . ALA B 1 51 ? 7.352 7.746 6.105 1 96.19 51 ALA B N 1
ATOM 1467 C CA . ALA B 1 51 ? 6.238 7.406 5.223 1 96.19 51 ALA B CA 1
ATOM 1468 C C . ALA B 1 51 ? 6.73 6.703 3.961 1 96.19 51 ALA B C 1
ATOM 1470 O O . ALA B 1 51 ? 7.934 6.484 3.795 1 96.19 51 ALA B O 1
ATOM 1471 N N . HIS B 1 52 ? 5.871 6.262 3.16 1 94.06 52 HIS B N 1
ATOM 1472 C CA . HIS B 1 52 ? 6.156 5.625 1.879 1 94.06 52 HIS B CA 1
ATOM 1473 C C . HIS B 1 52 ? 5.844 6.562 0.718 1 94.06 52 HIS B C 1
ATOM 1475 O O . HIS B 1 52 ? 4.691 6.945 0.516 1 94.06 52 HIS B O 1
ATOM 1481 N N . ARG B 1 53 ? 6.809 6.859 -0.043 1 94.31 53 ARG B N 1
ATOM 1482 C CA . ARG B 1 53 ? 6.648 7.789 -1.159 1 94.31 53 ARG B CA 1
ATOM 1483 C C . ARG B 1 53 ? 5.57 7.301 -2.125 1 94.31 53 ARG B C 1
ATOM 1485 O O . ARG B 1 53 ? 4.762 8.094 -2.611 1 94.31 53 ARG B O 1
ATOM 1492 N N . ALA B 1 54 ? 5.574 6.016 -2.389 1 92.38 54 ALA B N 1
ATOM 1493 C CA . ALA B 1 54 ? 4.633 5.449 -3.35 1 92.38 54 ALA B CA 1
ATOM 1494 C C . ALA B 1 54 ? 3.189 5.723 -2.93 1 92.38 54 ALA B C 1
ATOM 1496 O O . ALA B 1 54 ? 2.367 6.141 -3.746 1 92.38 54 ALA B O 1
ATOM 1497 N N . LEU B 1 55 ? 2.871 5.496 -1.653 1 94.62 55 LEU B N 1
ATOM 1498 C CA . LEU B 1 55 ? 1.528 5.723 -1.132 1 94.62 55 LEU B CA 1
ATOM 1499 C C . LEU B 1 55 ? 1.153 7.199 -1.221 1 94.62 55 LEU B C 1
ATOM 1501 O O . LEU B 1 55 ? 0.062 7.539 -1.684 1 94.62 55 LEU B O 1
ATOM 1505 N N . LEU B 1 56 ? 2.068 7.988 -0.813 1 95.12 56 LEU B N 1
ATOM 1506 C CA . LEU B 1 56 ? 1.832 9.43 -0.827 1 95.12 56 LEU B CA 1
ATOM 1507 C C . LEU B 1 56 ? 1.616 9.93 -2.25 1 95.12 56 LEU B C 1
ATOM 1509 O O . LEU B 1 56 ? 0.679 10.688 -2.51 1 95.12 56 LEU B O 1
ATOM 1513 N N . ALA B 1 57 ? 2.469 9.516 -3.148 1 93.69 57 ALA B N 1
ATOM 1514 C CA . ALA B 1 57 ? 2.408 9.953 -4.543 1 93.69 57 ALA B CA 1
ATOM 1515 C C . ALA B 1 57 ? 1.09 9.531 -5.188 1 93.69 57 ALA B C 1
ATOM 1517 O O . ALA B 1 57 ? 0.547 10.258 -6.031 1 93.69 57 ALA B O 1
ATOM 1518 N N . ALA B 1 58 ? 0.603 8.461 -4.781 1 93.44 58 ALA B N 1
ATOM 1519 C CA . ALA B 1 58 ? -0.632 7.953 -5.371 1 93.44 58 ALA B CA 1
ATOM 1520 C C . ALA B 1 58 ? -1.84 8.758 -4.898 1 93.44 58 ALA B C 1
ATOM 1522 O O . ALA B 1 58 ? -2.846 8.852 -5.605 1 93.44 58 ALA B O 1
ATOM 1523 N N . ARG B 1 59 ? -1.726 9.312 -3.746 1 94.62 59 ARG B N 1
ATOM 1524 C CA . ARG B 1 59 ? -2.904 9.93 -3.145 1 94.62 59 ARG B CA 1
ATOM 1525 C C . ARG B 1 59 ? -2.811 11.453 -3.189 1 94.62 59 ARG B C 1
ATOM 1527 O O . ARG B 1 59 ? -3.715 12.148 -2.723 1 94.62 59 ARG B O 1
ATOM 1534 N N . SER B 1 60 ? -1.783 11.969 -3.732 1 95.06 60 SER B N 1
ATOM 1535 C CA . SER B 1 60 ? -1.549 13.414 -3.785 1 95.06 60 SER B CA 1
ATOM 1536 C C . SER B 1 60 ? -0.725 13.789 -5.012 1 95.06 60 SER B C 1
ATOM 1538 O O . SER B 1 60 ? 0.433 13.383 -5.137 1 95.06 60 SER B O 1
ATOM 1540 N N . PRO B 1 61 ? -1.216 14.664 -5.898 1 94 61 PRO B N 1
ATOM 1541 C CA . PRO B 1 61 ? -0.41 15.109 -7.039 1 94 61 PRO B CA 1
ATOM 1542 C C . PRO B 1 61 ? 0.82 15.906 -6.613 1 94 61 PRO B C 1
ATOM 1544 O O . PRO B 1 61 ? 1.842 15.891 -7.305 1 94 61 PRO B O 1
ATOM 1547 N N . VAL B 1 62 ? 0.739 16.578 -5.547 1 95.25 62 VAL B N 1
ATOM 1548 C CA . VAL B 1 62 ? 1.865 17.344 -5.031 1 95.25 62 VAL B CA 1
ATOM 1549 C C . VAL B 1 62 ? 2.982 16.406 -4.594 1 95.25 62 VAL B C 1
ATOM 1551 O O . VAL B 1 62 ? 4.145 16.594 -4.965 1 95.25 62 VAL B O 1
ATOM 1554 N N . PHE B 1 63 ? 2.594 15.391 -3.844 1 94.25 63 PHE B N 1
ATOM 1555 C CA . PHE B 1 63 ? 3.602 14.398 -3.471 1 94.25 63 PHE B CA 1
ATOM 1556 C C . PHE B 1 63 ? 4.121 13.664 -4.699 1 94.25 63 PHE B C 1
ATOM 1558 O O . PHE B 1 63 ? 5.297 13.305 -4.762 1 94.25 63 PHE B O 1
ATOM 1565 N N . ALA B 1 64 ? 3.254 13.398 -5.617 1 92.56 64 ALA B N 1
ATOM 1566 C CA . ALA B 1 64 ? 3.705 12.773 -6.859 1 92.56 64 ALA B CA 1
ATOM 1567 C C . ALA B 1 64 ? 4.781 13.609 -7.539 1 92.56 64 ALA B C 1
ATOM 1569 O O . ALA B 1 64 ? 5.82 13.086 -7.945 1 92.56 64 ALA B O 1
ATOM 1570 N N . ALA B 1 65 ? 4.547 14.867 -7.641 1 90.69 65 ALA B N 1
ATOM 1571 C CA . ALA B 1 65 ? 5.508 15.781 -8.25 1 90.69 65 ALA B CA 1
ATOM 1572 C C . ALA B 1 65 ? 6.797 15.844 -7.438 1 90.69 65 ALA B C 1
ATOM 1574 O O . ALA B 1 65 ? 7.891 15.945 -8 1 90.69 65 ALA B O 1
ATOM 1575 N N . MET B 1 66 ? 6.664 15.727 -6.168 1 89.94 66 MET B N 1
ATOM 1576 C CA . MET B 1 66 ? 7.801 15.82 -5.258 1 89.94 66 MET B CA 1
ATOM 1577 C C . MET B 1 66 ? 8.711 14.609 -5.398 1 89.94 66 MET B C 1
ATOM 1579 O O . MET B 1 66 ? 9.938 14.734 -5.305 1 89.94 66 MET B O 1
ATOM 1583 N N . PHE B 1 67 ? 8.062 13.492 -5.641 1 88.62 67 PHE B N 1
ATOM 1584 C CA . PHE B 1 67 ? 8.836 12.258 -5.539 1 88.62 67 PHE B CA 1
ATOM 1585 C C . PHE B 1 67 ? 9.086 11.656 -6.918 1 88.62 67 PHE B C 1
ATOM 1587 O O . PHE B 1 67 ? 9.93 10.773 -7.07 1 88.62 67 PHE B O 1
ATOM 1594 N N . PHE B 1 68 ? 8.211 12.141 -7.836 1 78.56 68 PHE B N 1
ATOM 1595 C CA . PHE B 1 68 ? 8.453 11.641 -9.188 1 78.56 68 PHE B CA 1
ATOM 1596 C C . PHE B 1 68 ? 9.672 12.328 -9.797 1 78.56 68 PHE B C 1
ATOM 1598 O O . PHE B 1 68 ? 9.828 13.539 -9.688 1 78.56 68 PHE B O 1
ATOM 1605 N N . GLY B 1 69 ? 10.609 11.633 -10.398 1 69.44 69 GLY B N 1
ATOM 1606 C CA . GLY B 1 69 ? 11.789 12.188 -11.047 1 69.44 69 GLY B CA 1
ATOM 1607 C C . GLY B 1 69 ? 12.992 12.266 -10.125 1 69.44 69 GLY B C 1
ATOM 1608 O O . GLY B 1 69 ? 14.094 12.625 -10.547 1 69.44 69 GLY B O 1
ATOM 1609 N N . SER B 1 70 ? 12.594 12.289 -8.875 1 59.34 70 SER B N 1
ATOM 1610 C CA . SER B 1 70 ? 13.711 12.398 -7.938 1 59.34 70 SER B CA 1
ATOM 1611 C C . SER B 1 70 ? 14.578 11.148 -7.965 1 59.34 70 SER B C 1
ATOM 1613 O O . SER B 1 70 ? 14.094 10.055 -8.266 1 59.34 70 SER B O 1
ATOM 1615 N N . LEU B 1 71 ? 15.859 11.422 -8.055 1 55 71 LEU B N 1
ATOM 1616 C CA . LEU B 1 71 ? 16.812 10.32 -7.922 1 55 71 LEU B CA 1
ATOM 1617 C C . LEU B 1 71 ? 16.375 9.375 -6.805 1 55 71 LEU B C 1
ATOM 1619 O O . LEU B 1 71 ? 15.828 9.805 -5.793 1 55 71 LEU B O 1
ATOM 1623 N N . PRO B 1 72 ? 16.344 8.109 -7.18 1 55.25 72 PRO B N 1
ATOM 1624 C CA . PRO B 1 72 ? 16.062 7.113 -6.148 1 55.25 72 PRO B CA 1
ATOM 1625 C C . PRO B 1 72 ? 16.969 7.262 -4.926 1 55.25 72 PRO B C 1
ATOM 1627 O O . PRO B 1 72 ? 18.188 7.047 -5.02 1 55.25 72 PRO B O 1
ATOM 1630 N N . GLU B 1 73 ? 16.875 8.406 -4.246 1 61.59 73 GLU B N 1
ATOM 1631 C CA . GLU B 1 73 ? 17.594 8.469 -2.977 1 61.59 73 GLU B CA 1
ATOM 1632 C C . GLU B 1 73 ? 16.75 7.898 -1.839 1 61.59 73 GLU B C 1
ATOM 1634 O O . GLU B 1 73 ? 15.539 8.156 -1.764 1 61.59 73 GLU B O 1
ATOM 1639 N N . LYS B 1 74 ? 17.344 6.887 -1.343 1 64.06 74 LYS B N 1
ATOM 1640 C CA . LYS B 1 74 ? 16.797 6.395 -0.085 1 64.06 74 LYS B CA 1
ATOM 1641 C C . LYS B 1 74 ? 16.922 7.445 1.017 1 64.06 74 LYS B C 1
ATOM 1643 O O . LYS B 1 74 ? 17.891 8.195 1.059 1 64.06 74 LYS B O 1
ATOM 1648 N N . ASN B 1 75 ? 15.875 7.695 1.732 1 73.69 75 ASN B N 1
ATOM 1649 C CA . ASN B 1 75 ? 15.875 8.461 2.977 1 73.69 75 ASN B CA 1
ATOM 1650 C C . ASN B 1 75 ? 15.797 9.961 2.715 1 73.69 75 ASN B C 1
ATOM 1652 O O . ASN B 1 75 ? 16.594 10.734 3.26 1 73.69 75 ASN B O 1
ATOM 1656 N N . ILE B 1 76 ? 15.039 10.281 1.852 1 86.5 76 ILE B N 1
ATOM 1657 C CA . ILE B 1 76 ? 14.75 11.688 1.607 1 86.5 76 ILE B CA 1
ATOM 1658 C C . ILE B 1 76 ? 14.086 12.297 2.84 1 86.5 76 ILE B C 1
ATOM 1660 O O . ILE B 1 76 ? 13.211 11.68 3.453 1 86.5 76 ILE B O 1
ATOM 1664 N N . VAL B 1 77 ? 14.672 13.477 3.219 1 94.19 77 VAL B N 1
ATOM 1665 C CA . VAL B 1 77 ? 14.062 14.219 4.312 1 94.19 77 VAL B CA 1
ATOM 1666 C C . VAL B 1 77 ? 13.336 15.453 3.764 1 94.19 77 VAL B C 1
ATOM 1668 O O . VAL B 1 77 ? 13.922 16.234 3.016 1 94.19 77 VAL B O 1
ATOM 1671 N N . VAL B 1 78 ? 12.148 15.562 4.082 1 95.75 78 VAL B N 1
ATOM 1672 C CA . VAL B 1 78 ? 11.328 16.703 3.664 1 95.75 78 VAL B CA 1
ATOM 1673 C C . VAL B 1 78 ? 10.984 17.562 4.875 1 95.75 78 VAL B C 1
ATOM 1675 O O . VAL B 1 78 ? 10.359 17.094 5.824 1 95.75 78 VAL B O 1
ATOM 1678 N N . GLU B 1 79 ? 11.328 18.797 4.816 1 96.88 79 GLU B N 1
ATOM 1679 C CA . GLU B 1 79 ? 11.023 19.75 5.887 1 96.88 79 GLU B CA 1
ATOM 1680 C C . GLU B 1 79 ? 9.617 20.328 5.727 1 96.88 79 GLU B C 1
ATOM 1682 O O . GLU B 1 79 ? 9.273 20.844 4.664 1 96.88 79 GLU B O 1
ATOM 1687 N N . VAL B 1 80 ? 8.852 20.219 6.715 1 97.69 80 VAL B N 1
ATOM 1688 C CA . VAL B 1 80 ? 7.508 20.781 6.746 1 97.69 80 VAL B CA 1
ATOM 1689 C C . VAL B 1 80 ? 7.355 21.688 7.969 1 97.69 80 VAL B C 1
ATOM 1691 O O . VAL B 1 80 ? 7.129 21.203 9.078 1 97.69 80 VAL B O 1
ATOM 1694 N N . THR B 1 81 ? 7.379 22.969 7.797 1 96.88 81 THR B N 1
ATOM 1695 C CA . THR B 1 81 ? 7.457 23.891 8.93 1 96.88 81 THR B CA 1
ATOM 1696 C C . THR B 1 81 ? 6.145 24.656 9.094 1 96.88 81 THR B C 1
ATOM 1698 O O . THR B 1 81 ? 5.949 25.359 10.086 1 96.88 81 THR B O 1
ATOM 1701 N N . ASP B 1 82 ? 5.227 24.469 8.211 1 96 82 ASP B N 1
ATOM 1702 C CA . ASP B 1 82 ? 4.035 25.312 8.18 1 96 82 ASP B CA 1
ATOM 1703 C C . ASP B 1 82 ? 2.816 24.562 8.703 1 96 82 ASP B C 1
ATOM 1705 O O . ASP B 1 82 ? 1.678 24.969 8.453 1 96 82 ASP B O 1
ATOM 1709 N N . THR B 1 83 ? 3 23.469 9.32 1 96.56 83 THR B N 1
ATOM 1710 C CA . THR B 1 83 ? 1.921 22.688 9.914 1 96.56 83 THR B CA 1
ATOM 1711 C C . THR B 1 83 ? 2.383 22.031 11.211 1 96.56 83 THR B C 1
ATOM 1713 O O . THR B 1 83 ? 3.58 21.797 11.406 1 96.56 83 THR B O 1
ATOM 1716 N N . MET B 1 84 ? 1.48 21.828 12.055 1 96.62 84 MET B N 1
ATOM 1717 C CA . MET B 1 84 ? 1.79 21.141 13.305 1 96.62 84 MET B CA 1
ATOM 1718 C C . MET B 1 84 ? 1.878 19.641 13.086 1 96.62 84 MET B C 1
ATOM 1720 O O . MET B 1 84 ? 1.141 19.078 12.273 1 96.62 84 MET B O 1
ATOM 1724 N N . PRO B 1 85 ? 2.717 18.922 13.891 1 97.69 85 PRO B N 1
ATOM 1725 C CA . PRO B 1 85 ? 2.91 17.484 13.727 1 97.69 85 PRO B CA 1
ATOM 1726 C C . PRO B 1 85 ? 1.609 16.688 13.867 1 97.69 85 PRO B C 1
ATOM 1728 O O . PRO B 1 85 ? 1.367 15.758 13.109 1 97.69 85 PRO B O 1
ATOM 1731 N N . ASP B 1 86 ? 0.779 17.047 14.773 1 96 86 ASP B N 1
ATOM 1732 C CA . ASP B 1 86 ? -0.451 16.297 15 1 96 86 ASP B CA 1
ATOM 1733 C C . ASP B 1 86 ? -1.385 16.391 13.797 1 96 86 ASP B C 1
ATOM 1735 O O . ASP B 1 86 ? -2.039 15.414 13.43 1 96 86 ASP B O 1
ATOM 1739 N N . ILE B 1 87 ? -1.422 17.531 13.172 1 96.44 87 ILE B N 1
ATOM 1740 C CA . ILE B 1 87 ? -2.27 17.75 12.008 1 96.44 87 ILE B CA 1
ATOM 1741 C C . ILE B 1 87 ? -1.732 16.953 10.82 1 96.44 87 ILE B C 1
ATOM 1743 O O . ILE B 1 87 ? -2.494 16.297 10.109 1 96.44 87 ILE B O 1
ATOM 1747 N N . PHE B 1 88 ? -0.431 17.047 10.648 1 97.75 88 PHE B N 1
ATOM 1748 C CA . PHE B 1 88 ? 0.196 16.297 9.562 1 97.75 88 PHE B CA 1
ATOM 1749 C C . PHE B 1 88 ? -0.036 14.797 9.742 1 97.75 88 PHE B C 1
ATOM 1751 O O . PHE B 1 88 ? -0.322 14.086 8.781 1 97.75 88 PHE B O 1
ATOM 1758 N N . LYS B 1 89 ? 0.075 14.367 10.945 1 96.5 89 LYS B N 1
ATOM 1759 C CA . LYS B 1 89 ? -0.136 12.961 11.266 1 96.5 89 LYS B CA 1
ATOM 1760 C C . LYS B 1 89 ? -1.56 12.523 10.93 1 96.5 89 LYS B C 1
ATOM 1762 O O . LYS B 1 89 ? -1.775 11.414 10.438 1 96.5 89 LYS B O 1
ATOM 1767 N N . LEU B 1 90 ? -2.518 13.352 11.219 1 95.62 90 LEU B N 1
ATOM 1768 C CA . LEU B 1 90 ? -3.904 13.055 10.875 1 95.62 90 LEU B CA 1
ATOM 1769 C C . LEU B 1 90 ? -4.07 12.906 9.367 1 95.62 90 LEU B C 1
ATOM 1771 O O . LEU B 1 90 ? -4.77 12.008 8.898 1 95.62 90 LEU B O 1
ATOM 1775 N N . MET B 1 91 ? -3.438 13.82 8.656 1 96.31 91 MET B N 1
ATOM 1776 C CA . MET B 1 91 ? -3.477 13.727 7.199 1 96.31 91 MET B CA 1
ATOM 1777 C C . MET B 1 91 ? -2.854 12.414 6.727 1 96.31 91 MET B C 1
ATOM 1779 O O . MET B 1 91 ? -3.432 11.711 5.895 1 96.31 91 MET B O 1
ATOM 1783 N N . LEU B 1 92 ? -1.664 12.047 7.281 1 96.62 92 LEU B N 1
ATOM 1784 C CA . LEU B 1 92 ? -1.009 10.797 6.918 1 96.62 92 LEU B CA 1
ATOM 1785 C C . LEU B 1 92 ? -1.916 9.602 7.207 1 96.62 92 LEU B C 1
ATOM 1787 O O . LEU B 1 92 ? -2.043 8.703 6.379 1 96.62 92 LEU B O 1
ATOM 1791 N N . LYS B 1 93 ? -2.488 9.617 8.352 1 95.5 93 LYS B N 1
ATOM 1792 C CA . LYS B 1 93 ? -3.391 8.531 8.727 1 95.5 93 LYS B CA 1
ATOM 1793 C C . LYS B 1 93 ? -4.504 8.359 7.699 1 95.5 93 LYS B C 1
ATOM 1795 O O . LYS B 1 93 ? -4.836 7.238 7.316 1 95.5 93 LYS B O 1
ATOM 1800 N N . TYR B 1 94 ? -5.02 9.414 7.297 1 95.5 94 TYR B N 1
ATOM 1801 C CA . TYR B 1 94 ? -6.066 9.367 6.281 1 95.5 94 TYR B CA 1
ATOM 1802 C C . TYR B 1 94 ? -5.543 8.758 4.988 1 95.5 94 TYR B C 1
ATOM 1804 O O . TYR B 1 94 ? -6.195 7.898 4.387 1 95.5 94 TYR B O 1
ATOM 1812 N N . VAL B 1 95 ? -4.43 9.195 4.566 1 95.56 95 VAL B N 1
ATOM 1813 C CA . VAL B 1 95 ? -3.822 8.734 3.322 1 95.56 95 VAL B CA 1
ATOM 1814 C C . VAL B 1 95 ? -3.623 7.223 3.375 1 95.56 95 VAL B C 1
ATOM 1816 O O . VAL B 1 95 ? -3.818 6.531 2.373 1 95.56 95 VAL B O 1
ATOM 1819 N N . TYR B 1 96 ? -3.324 6.676 4.5 1 95.62 96 TYR B N 1
ATOM 1820 C CA . TYR B 1 96 ? -3.004 5.262 4.656 1 95.62 96 TYR B CA 1
ATOM 1821 C C . TYR B 1 96 ? -4.27 4.438 4.848 1 95.62 96 TYR B C 1
ATOM 1823 O O . TYR B 1 96 ? -4.262 3.219 4.652 1 95.62 96 TYR B O 1
ATOM 1831 N N . SER B 1 97 ? -5.398 5.016 5.277 1 93.06 97 SER B N 1
ATOM 1832 C CA . SER B 1 97 ? -6.469 4.145 5.746 1 93.06 97 SER B CA 1
ATOM 1833 C C . SER B 1 97 ? -7.824 4.602 5.219 1 93.06 97 SER B C 1
ATOM 1835 O O . SER B 1 97 ? -8.805 3.854 5.273 1 93.06 97 SER B O 1
ATOM 1837 N N . ASP B 1 98 ? -7.988 5.688 4.77 1 90.19 98 ASP B N 1
ATOM 1838 C CA . ASP B 1 98 ? -9.25 6.305 4.375 1 90.19 98 ASP B CA 1
ATOM 1839 C C . ASP B 1 98 ? -10.156 6.531 5.586 1 90.19 98 ASP B C 1
ATOM 1841 O O . ASP B 1 98 ? -11.328 6.883 5.438 1 90.19 98 ASP B O 1
ATOM 1845 N N . LYS B 1 99 ? -9.75 6.16 6.688 1 84.19 99 LYS B N 1
ATOM 1846 C CA . LYS B 1 99 ? -10.625 6.234 7.848 1 84.19 99 LYS B CA 1
ATOM 1847 C C . LYS B 1 99 ? -10.906 7.684 8.234 1 84.19 99 LYS B C 1
ATOM 1849 O O . LYS B 1 99 ? -10.078 8.562 8 1 84.19 99 LYS B O 1
ATOM 1854 N N . THR B 1 100 ? -12.141 7.73 8.695 1 71.94 100 THR B N 1
ATOM 1855 C CA . THR B 1 100 ? -12.602 9.031 9.164 1 71.94 100 THR B CA 1
ATOM 1856 C C . THR B 1 100 ? -11.781 9.492 10.367 1 71.94 100 THR B C 1
ATOM 1858 O O . THR B 1 100 ? -11.609 8.734 11.328 1 71.94 100 THR B O 1
ATOM 1861 N N . LEU B 1 101 ? -11.25 10.578 10.164 1 79.69 101 LEU B N 1
ATOM 1862 C CA . LEU B 1 101 ? -10.477 11.227 11.219 1 79.69 101 LEU B CA 1
ATOM 1863 C C . LEU B 1 101 ? -11.406 11.844 12.266 1 79.69 101 LEU B C 1
ATOM 1865 O O . LEU B 1 101 ? -12.578 12.102 11.992 1 79.69 101 LEU B O 1
ATOM 1869 N N . HIS B 1 102 ? -11 11.812 13.469 1 83.31 102 HIS B N 1
ATOM 1870 C CA . HIS B 1 102 ? -11.695 12.562 14.508 1 83.31 102 HIS B CA 1
ATOM 1871 C C . HIS B 1 102 ? -11.625 14.062 14.25 1 83.31 102 HIS B C 1
ATOM 1873 O O . HIS B 1 102 ? -10.781 14.758 14.828 1 83.31 102 HIS B O 1
ATOM 1879 N N . ILE B 1 103 ? -12.422 14.523 13.445 1 87.75 103 ILE B N 1
ATOM 1880 C CA . ILE B 1 103 ? -12.461 15.93 13.078 1 87.75 103 ILE B CA 1
ATOM 1881 C C . ILE B 1 103 ? -13.289 16.719 14.094 1 87.75 103 ILE B C 1
ATOM 1883 O O . ILE B 1 103 ? -14.414 16.328 14.414 1 87.75 103 ILE B O 1
ATOM 1887 N N . THR B 1 104 ? -12.781 17.594 14.672 1 88.56 104 THR B N 1
ATOM 1888 C CA . THR B 1 104 ? -13.406 18.5 15.625 1 88.56 104 THR B CA 1
ATOM 1889 C C . THR B 1 104 ? -13.258 19.953 15.172 1 88.56 104 THR B C 1
ATOM 1891 O O . THR B 1 104 ? -12.453 20.25 14.289 1 88.56 104 THR B O 1
ATOM 1894 N N . PRO B 1 105 ? -14.008 20.844 15.766 1 89.44 105 PRO B N 1
ATOM 1895 C CA . PRO B 1 105 ? -13.844 22.25 15.43 1 89.44 105 PRO B CA 1
ATOM 1896 C C . PRO B 1 105 ? -12.422 22.766 15.688 1 89.44 105 PRO B C 1
ATOM 1898 O O . PRO B 1 105 ? -11.977 23.719 15.039 1 89.44 105 PRO B O 1
ATOM 1901 N N . ASN B 1 106 ? -11.695 22.094 16.5 1 91.62 106 ASN B N 1
ATOM 1902 C CA . ASN B 1 106 ? -10.367 22.562 16.891 1 91.62 106 ASN B CA 1
ATOM 1903 C C . ASN B 1 106 ? -9.305 22.141 15.891 1 91.62 106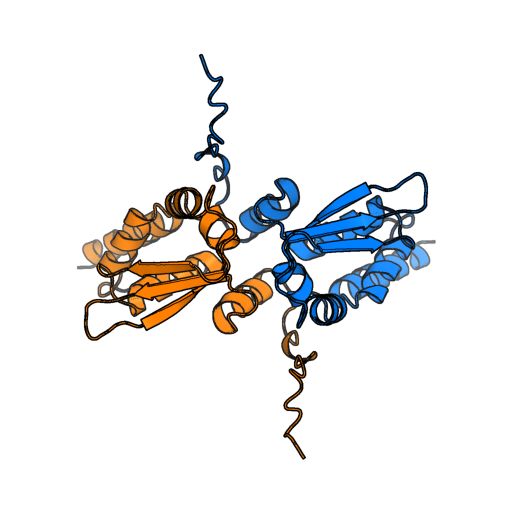 ASN B C 1
ATOM 1905 O O . ASN B 1 106 ? -8.203 22.703 15.875 1 91.62 106 ASN B O 1
ATOM 1909 N N . ASN B 1 107 ? -9.625 21.156 15.078 1 93.56 107 ASN B N 1
ATOM 1910 C CA . ASN B 1 107 ? -8.562 20.672 14.203 1 93.56 107 ASN B CA 1
ATOM 1911 C C . ASN B 1 107 ? -8.969 20.75 12.734 1 93.56 107 ASN B C 1
ATOM 1913 O O . ASN B 1 107 ? -8.117 20.625 11.844 1 93.56 107 ASN B O 1
ATOM 1917 N N . VAL B 1 108 ? -10.219 21 12.422 1 93.75 108 VAL B N 1
ATOM 1918 C CA . VAL B 1 108 ? -10.773 20.875 11.078 1 93.75 108 VAL B CA 1
ATOM 1919 C C . VAL B 1 108 ? -10.062 21.844 10.133 1 93.75 108 VAL B C 1
ATOM 1921 O O . VAL B 1 108 ? -9.758 21.5 8.992 1 93.75 108 VAL B O 1
ATOM 1924 N N . ILE B 1 109 ? -9.781 23.031 10.547 1 93.88 109 ILE B N 1
ATOM 1925 C CA . ILE B 1 109 ? -9.148 24.031 9.703 1 93.88 109 ILE B CA 1
ATOM 1926 C C . ILE B 1 109 ? -7.723 23.609 9.367 1 93.88 109 ILE B C 1
ATOM 1928 O O . ILE B 1 109 ? -7.285 23.719 8.219 1 93.88 109 ILE B O 1
ATOM 1932 N N . GLY B 1 110 ? -6.98 23.094 10.391 1 95.19 110 GLY B N 1
ATOM 1933 C CA . GLY B 1 110 ? -5.629 22.609 10.164 1 95.19 110 GLY B CA 1
ATOM 1934 C C . GLY B 1 110 ? -5.57 21.453 9.188 1 95.19 110 GLY B C 1
ATOM 1935 O O . GLY B 1 110 ? -4.715 21.438 8.297 1 95.19 110 GLY B O 1
ATOM 1936 N N . ILE B 1 111 ? -6.488 20.578 9.312 1 96.19 111 ILE B N 1
ATOM 1937 C CA . ILE B 1 111 ? -6.531 19.422 8.422 1 96.19 111 ILE B CA 1
ATOM 1938 C C . ILE B 1 111 ? -6.871 19.859 7.008 1 96.19 111 ILE B C 1
ATOM 1940 O O . ILE B 1 111 ? -6.266 19.391 6.039 1 96.19 111 ILE B O 1
ATOM 1944 N N . TYR B 1 112 ? -7.805 20.766 6.922 1 95.5 112 TYR B N 1
ATOM 1945 C CA . TYR B 1 112 ? -8.156 21.297 5.609 1 95.5 112 TYR B CA 1
ATOM 1946 C C . TYR B 1 112 ? -6.949 21.938 4.938 1 95.5 112 TYR B C 1
ATOM 1948 O O . TYR B 1 112 ? -6.695 21.703 3.752 1 95.5 112 TYR B O 1
ATOM 1956 N N . ASP B 1 113 ? -6.219 22.766 5.648 1 96.88 113 ASP B N 1
ATOM 1957 C CA . ASP B 1 113 ? -5.078 23.5 5.105 1 96.88 113 ASP B CA 1
ATOM 1958 C C . ASP B 1 113 ? -4.027 22.531 4.555 1 96.88 113 ASP B C 1
ATOM 1960 O O . ASP B 1 113 ? -3.492 22.75 3.463 1 96.88 113 ASP B O 1
ATOM 1964 N N . VAL B 1 114 ? -3.748 21.531 5.316 1 97.38 114 VAL B N 1
ATOM 1965 C CA . VAL B 1 114 ? -2.732 20.578 4.863 1 97.38 114 VAL B CA 1
ATOM 1966 C C . VAL B 1 114 ? -3.27 19.766 3.686 1 97.38 114 VAL B C 1
ATOM 1968 O O . VAL B 1 114 ? -2.537 19.484 2.736 1 97.38 114 VAL B O 1
ATOM 1971 N N . ALA B 1 115 ? -4.504 19.344 3.779 1 96.12 115 ALA B N 1
ATOM 1972 C CA . ALA B 1 115 ? -5.125 18.641 2.656 1 96.12 115 ALA B CA 1
ATOM 1973 C C . ALA B 1 115 ? -5.09 19.5 1.392 1 96.12 115 ALA B C 1
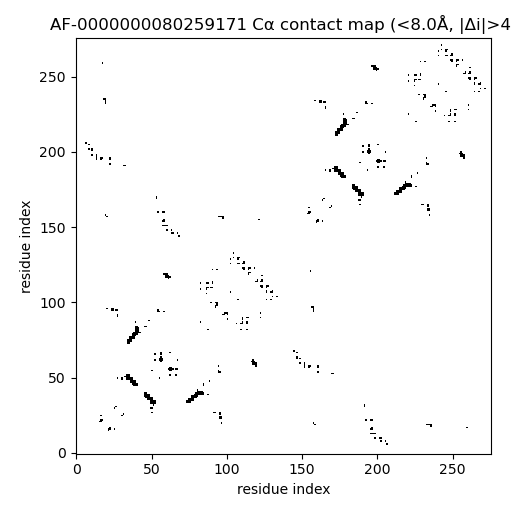ATOM 1975 O O . ALA B 1 115 ? -4.895 18.984 0.291 1 96.12 115 ALA B O 1
ATOM 1976 N N . HIS B 1 116 ? -5.359 20.75 1.591 1 96.88 116 HIS B N 1
ATOM 1977 C CA . HIS B 1 116 ? -5.297 21.703 0.486 1 96.88 116 HIS B CA 1
ATOM 1978 C C . HIS B 1 116 ? -3.873 21.828 -0.054 1 96.88 116 HIS B C 1
ATOM 1980 O O . HIS B 1 116 ? -3.656 21.75 -1.266 1 96.88 116 HIS B O 1
ATOM 1986 N N . LYS B 1 117 ? -2.947 21.984 0.75 1 97.81 117 LYS B N 1
ATOM 1987 C CA . LYS B 1 117 ? -1.541 22.125 0.38 1 97.81 117 LYS B CA 1
ATOM 1988 C C . LYS B 1 117 ? -1.078 20.953 -0.469 1 97.81 117 LYS B C 1
ATOM 1990 O O . LYS B 1 117 ? -0.368 21.125 -1.461 1 97.81 117 LYS B O 1
ATOM 1995 N N . TYR B 1 118 ? -1.457 19.828 -0.045 1 97 118 TYR B N 1
ATOM 1996 C CA . TYR B 1 118 ? -0.98 18.625 -0.738 1 97 118 TYR B CA 1
ATOM 1997 C C . TYR B 1 118 ? -2.029 18.109 -1.715 1 97 118 TYR B C 1
ATOM 1999 O O . TYR B 1 118 ? -1.874 17.031 -2.283 1 97 118 TYR B O 1
ATOM 2007 N N . ASP B 1 119 ? -3.088 18.828 -1.822 1 96.06 119 ASP B N 1
ATOM 2008 C CA . ASP B 1 119 ? -4.137 18.609 -2.814 1 96.06 119 ASP B CA 1
ATOM 2009 C C . ASP B 1 119 ? -4.738 17.203 -2.676 1 96.06 119 ASP B C 1
ATOM 2011 O O . ASP B 1 119 ? -4.836 16.469 -3.658 1 96.06 119 ASP B O 1
ATOM 2015 N N . ILE B 1 120 ? -5.109 16.891 -1.492 1 94.75 120 ILE B N 1
ATOM 2016 C CA . ILE B 1 120 ? -5.848 15.656 -1.217 1 94.75 120 ILE B CA 1
ATOM 2017 C C . ILE B 1 120 ? -7.348 15.953 -1.206 1 94.75 120 ILE B C 1
ATOM 2019 O O . ILE B 1 120 ? -7.93 16.203 -0.148 1 94.75 120 ILE B O 1
ATOM 2023 N N . VAL B 1 121 ? -7.953 15.805 -2.289 1 92.62 121 VAL B N 1
ATOM 2024 C CA . VAL B 1 121 ? -9.281 16.328 -2.576 1 92.62 121 VAL B CA 1
ATOM 2025 C C . VAL B 1 121 ? -10.312 15.672 -1.662 1 92.62 121 VAL B C 1
ATOM 2027 O O . VAL B 1 121 ? -11.117 16.359 -1.032 1 92.62 121 VAL B O 1
ATOM 2030 N N . PRO B 1 122 ? -10.289 14.352 -1.572 1 91.75 122 PRO B N 1
ATOM 2031 C CA . PRO B 1 122 ? -11.312 13.758 -0.711 1 91.75 122 PRO B CA 1
ATOM 2032 C C . PRO B 1 122 ? -11.227 14.234 0.735 1 91.75 122 PRO B C 1
ATOM 2034 O O . PRO B 1 122 ? -12.25 14.445 1.386 1 91.75 122 PRO B O 1
ATOM 2037 N N . LEU B 1 123 ? -10.086 14.375 1.233 1 93.12 123 LEU B N 1
ATOM 2038 C CA . LEU B 1 123 ? -9.906 14.844 2.604 1 93.12 123 LEU B CA 1
ATOM 2039 C C . LEU B 1 123 ? -10.359 16.297 2.746 1 93.12 123 LEU B C 1
ATOM 2041 O O . LEU B 1 123 ? -10.977 16.656 3.748 1 93.12 123 LEU B O 1
ATOM 2045 N N . LYS B 1 124 ? -10.055 17.109 1.792 1 93.12 124 LYS B N 1
ATOM 2046 C CA . LYS B 1 124 ? -10.547 18.484 1.775 1 93.12 124 LYS B CA 1
ATOM 2047 C C . LYS B 1 124 ? -12.07 18.516 1.86 1 93.12 124 LYS B C 1
ATOM 2049 O O . LYS B 1 124 ? -12.633 19.297 2.631 1 93.12 124 LYS B O 1
ATOM 2054 N N . SER B 1 125 ? -12.641 17.688 1.068 1 92 125 SER B N 1
ATOM 2055 C CA . SER B 1 125 ? -14.094 17.641 1.004 1 92 125 SER B CA 1
ATOM 2056 C C . SER B 1 125 ? -14.695 17.234 2.344 1 92 125 SER B C 1
ATOM 2058 O O . SER B 1 125 ? -15.703 17.797 2.779 1 92 125 SER B O 1
ATOM 2060 N N . ILE B 1 126 ? -14.117 16.312 2.967 1 90.44 126 ILE B N 1
ATOM 2061 C CA . ILE B 1 126 ? -14.578 15.844 4.27 1 90.44 126 ILE B CA 1
ATOM 2062 C C . ILE B 1 126 ? -14.508 16.984 5.285 1 90.44 126 ILE B C 1
ATOM 2064 O O . ILE B 1 126 ? -15.461 17.203 6.039 1 90.44 126 ILE B O 1
ATOM 2068 N N . CYS B 1 127 ? -13.438 17.703 5.297 1 91.94 127 CYS B N 1
ATOM 2069 C CA . CYS B 1 127 ? -13.266 18.797 6.23 1 91.94 127 CYS B CA 1
ATOM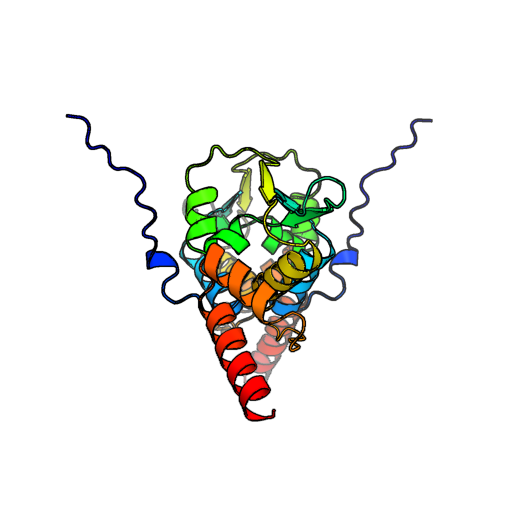 2070 C C . CYS B 1 127 ? -14.25 19.922 5.934 1 91.94 127 CYS B C 1
ATOM 2072 O O . CYS B 1 127 ? -14.82 20.516 6.852 1 91.94 127 CYS B O 1
ATOM 2074 N N . ALA B 1 128 ? -14.438 20.188 4.645 1 89.38 128 ALA B N 1
ATOM 2075 C CA . ALA B 1 128 ? -15.359 21.25 4.238 1 89.38 128 ALA B CA 1
ATOM 2076 C C . ALA B 1 128 ? -16.781 20.922 4.68 1 89.38 128 ALA B C 1
ATOM 2078 O O . ALA B 1 128 ? -17.516 21.812 5.141 1 89.38 128 ALA B O 1
ATOM 2079 N N . GLU B 1 129 ? -17.125 19.719 4.621 1 87.62 129 GLU B N 1
ATOM 2080 C CA . GLU B 1 129 ? -18.453 19.281 5.031 1 87.62 129 GLU B CA 1
ATOM 2081 C C . GLU B 1 129 ? -18.609 19.328 6.547 1 87.62 129 GLU B C 1
ATOM 2083 O O . GLU B 1 129 ? -19.672 19.719 7.059 1 87.62 129 GLU B O 1
ATOM 2088 N N . SER B 1 130 ? -17.625 18.969 7.215 1 84.25 130 SER B N 1
ATOM 2089 C CA . SER B 1 130 ? -17.672 18.984 8.672 1 84.25 130 SER B CA 1
ATOM 2090 C C . SER B 1 130 ? -17.703 20.406 9.211 1 84.25 130 SER B C 1
ATOM 2092 O O . SER B 1 130 ? -18.359 20.688 10.219 1 84.25 130 SER B O 1
ATOM 2094 N N . ASP B 1 131 ? -16.922 21.234 8.664 1 78.38 131 ASP B N 1
ATOM 2095 C CA . ASP B 1 131 ? -16.906 22.641 9.07 1 78.38 131 ASP B CA 1
ATOM 2096 C C . ASP B 1 131 ? -18.281 23.281 8.898 1 78.38 131 ASP B C 1
ATOM 2098 O O . ASP B 1 131 ? -18.719 24.047 9.758 1 78.38 131 ASP B O 1
ATOM 2102 N N . ARG B 1 132 ? -18.984 22.938 7.875 1 75 132 ARG B N 1
ATOM 2103 C CA . ARG B 1 132 ? -20.312 23.469 7.617 1 75 132 ARG B CA 1
ATOM 2104 C C . ARG B 1 132 ? -21.312 23.031 8.688 1 75 132 ARG B C 1
ATOM 2106 O O . ARG B 1 132 ? -22.156 23.812 9.133 1 75 132 ARG B O 1
ATOM 2113 N N . THR B 1 133 ? -21.094 21.906 9.148 1 71.19 133 THR B N 1
ATOM 2114 C CA . THR B 1 133 ? -22 21.359 10.156 1 71.19 133 THR B CA 1
ATOM 2115 C C . THR B 1 133 ? -21.75 22.016 11.508 1 71.19 133 THR B C 1
ATOM 2117 O O . THR B 1 133 ? -22.688 22.234 12.281 1 71.19 133 THR B O 1
ATOM 2120 N N . CYS B 1 134 ? -20.5 22.297 11.812 1 67 134 CYS B N 1
ATOM 2121 C CA . CYS B 1 134 ? -20.172 22.938 13.078 1 67 134 CYS B CA 1
ATOM 2122 C C . CYS B 1 134 ? -20.672 24.375 13.102 1 67 134 CYS B C 1
ATOM 2124 O O . CYS B 1 134 ? -21.109 24.875 14.141 1 67 134 CYS B O 1
ATOM 2126 N N . ILE B 1 135 ? -20.578 25.047 11.992 1 62.41 135 ILE B N 1
ATOM 2127 C CA . ILE B 1 135 ? -21.047 26.422 11.914 1 62.41 135 ILE B CA 1
ATOM 2128 C C . ILE B 1 135 ? -22.562 26.453 11.992 1 62.41 135 ILE B C 1
ATOM 2130 O O . ILE B 1 135 ? -23.141 27.328 12.656 1 62.41 135 ILE B O 1
ATOM 2134 N N . SER B 1 136 ? -23.125 25.422 11.383 1 59.75 136 SER B N 1
ATOM 2135 C CA . SER B 1 136 ? -24.578 25.438 11.398 1 59.75 136 SER B CA 1
ATOM 2136 C C . SER B 1 136 ? -25.109 25.125 12.797 1 59.75 136 SER B C 1
ATOM 2138 O O . SER B 1 136 ? -26.25 25.453 13.117 1 59.75 136 SER B O 1
ATOM 2140 N N . MET B 1 137 ? -24.406 24.422 13.5 1 54.34 137 MET B N 1
ATOM 2141 C CA . MET B 1 137 ? -24.875 24.062 14.836 1 54.34 137 MET B CA 1
ATOM 2142 C C . MET B 1 137 ? -24.641 25.188 15.828 1 54.34 137 MET B C 1
ATOM 2144 O O . MET B 1 137 ? -25.219 25.188 16.922 1 54.34 137 MET B O 1
ATOM 2148 N N . GLU B 1 138 ? -23.781 26.047 15.492 1 50.84 138 GLU B N 1
ATOM 2149 C CA . GLU B 1 138 ? -23.688 27.219 16.359 1 50.84 138 GLU B CA 1
ATOM 2150 C C . GLU B 1 138 ? -24.797 28.234 16.031 1 50.84 138 GLU B C 1
ATOM 2152 O O . GLU B 1 138 ? -25.188 28.375 14.875 1 50.84 138 GLU B O 1
#

Foldseek 3Di:
DPPCPPPPPVPCPCVPVPDLQVVLVCCQVVVPPFFEWEFEEAPPQTDIGTDHLVLLLVQFVQSVVVPPPDDPDGYHYHYHHPAHPVLVSQLRVCSSHVDDDPDDPVRLVRNLVVCVVRVRPVSNVVSVVVNVVVVVVD/DPPCVPPPPCPCVCVPVPDLQVVLVCCQVVVPPFFEWEFEEAPPQTDIGTDHLVLLLVQFVQSVVVPPPDDPDGYHYHYHHPAHPVLVSQLRNCSSHVDDGPDDPVRLVRNLVVCVVRVRPVSNVVSVVVVVVVVVVD

Organism: Ramazzottius varieornatus (NCBI:txid947166)

Secondary structure (DSSP, 8-state):
----------GGGGTT--SHHHHHHHHHHH-TT--EEEEESSTTS-EEEEE-HHHHHHH-HHHHHHHTTS---SSEEEEE-SS-HHHHHHHHHHHHH-PPP---TTTHHHHHHHHHHTT-HHHHHHHHHHHHHHHHH-/----------GGGGTT--SHHHHHHHHHHH-TT--EEEEESSTTS-EEEEE-HHHHHHH-HHHHHHHTTS---SSEEEEE-SS-HHHHHHHHHHHHH-PPP---TTTHHHHHHHHHHTT-HHHHHHHHHHHHHHHHH-

Sequence (276 aa):
MADNAGNQVDVAWQSGITSTTSMLESFFLKTEFCDVVFRVGPDGQREDMKAHRALLAARSPVFAAMFFGSLPEKNIVVEVTDTMPDIFKLMLKYVYSDKTLHITPNNVIGIYDVAHKYDIVPLKSICAESDRTCISMEMADNAGNQVDVAWQSGITSTTSMLESFFLKTEFCDVVFRVGPDGQREDMKAHRALLAARSPVFAAMFFGSLPEKNIVVEVTDTMPDIFKLMLKYVYSDKTLHITPNNVIGIYDVAHKYDIVPLKSICAESDRTCISME

pLDDT: mean 84.72, std 17.73, range [20.88, 98.56]